Protein AF-A0A2V7UR19-F1 (afdb_monomer_lite)

Structure (mmCIF, N/CA/C/O backbone):
data_AF-A0A2V7UR19-F1
#
_entry.id   AF-A0A2V7UR19-F1
#
loop_
_atom_site.group_PDB
_atom_site.id
_atom_site.type_symbol
_atom_site.label_atom_id
_atom_site.label_alt_id
_atom_site.label_comp_id
_atom_site.label_asym_id
_atom_site.label_entity_id
_atom_site.label_seq_id
_atom_site.pdbx_PDB_ins_code
_atom_site.Cartn_x
_atom_site.Cartn_y
_atom_site.Cartn_z
_atom_site.occupancy
_atom_site.B_iso_or_equiv
_atom_site.auth_seq_id
_atom_site.auth_comp_id
_atom_site.auth_asym_id
_atom_site.auth_atom_id
_atom_site.pdbx_PDB_model_num
ATOM 1 N N . MET A 1 1 ? 31.286 54.545 77.358 1.00 37.88 1 MET A N 1
ATOM 2 C CA . MET A 1 1 ? 31.323 54.345 75.888 1.00 37.88 1 MET A CA 1
ATOM 3 C C . MET A 1 1 ? 30.031 53.620 75.509 1.00 37.88 1 MET A C 1
ATOM 5 O O . MET A 1 1 ? 29.800 52.564 76.066 1.00 37.88 1 MET A O 1
ATOM 9 N N . ARG A 1 2 ? 29.028 54.285 74.898 1.00 39.03 2 ARG A N 1
ATOM 10 C CA . ARG A 1 2 ? 28.762 54.313 73.430 1.00 39.03 2 ARG A CA 1
ATOM 11 C C . ARG A 1 2 ? 28.765 52.877 72.864 1.00 39.03 2 ARG A C 1
ATOM 13 O O . ARG A 1 2 ? 29.819 52.270 72.916 1.00 39.03 2 ARG A O 1
ATOM 20 N N . ARG A 1 3 ? 27.698 52.276 72.321 1.00 38.47 3 ARG A N 1
ATOM 21 C CA . ARG A 1 3 ? 26.707 52.713 71.307 1.00 38.47 3 ARG A CA 1
ATOM 22 C C . ARG A 1 3 ? 25.687 51.560 71.125 1.00 38.47 3 ARG A C 1
ATOM 24 O O . ARG A 1 3 ? 26.073 50.411 71.268 1.00 38.47 3 ARG A O 1
ATOM 31 N N . SER A 1 4 ? 24.389 51.841 71.032 1.00 41.66 4 SER A N 1
ATOM 32 C CA . SER A 1 4 ? 23.572 51.960 69.801 1.00 41.66 4 SER A CA 1
ATOM 33 C C . SER A 1 4 ? 22.885 50.669 69.341 1.00 41.66 4 SER A C 1
ATOM 35 O O . SER A 1 4 ? 23.507 49.657 69.050 1.00 41.66 4 SER A O 1
ATOM 37 N N . THR A 1 5 ? 21.568 50.817 69.248 1.00 53.66 5 THR A N 1
ATOM 38 C CA . THR A 1 5 ? 20.531 50.022 68.593 1.00 53.66 5 THR A CA 1
ATOM 39 C C . THR A 1 5 ? 20.826 49.685 67.128 1.00 53.66 5 THR A C 1
ATOM 41 O O . THR A 1 5 ? 21.377 50.506 66.398 1.00 53.66 5 THR A O 1
ATOM 44 N N . CYS A 1 6 ? 20.348 48.524 66.671 1.00 43.78 6 CYS A N 1
ATOM 45 C CA . CYS A 1 6 ? 20.026 48.255 65.267 1.00 43.78 6 CYS A CA 1
ATOM 46 C C . CYS A 1 6 ? 18.733 47.433 65.212 1.00 43.78 6 CYS A C 1
ATOM 48 O O . CYS A 1 6 ? 18.693 46.285 65.646 1.00 43.78 6 CYS A O 1
ATOM 50 N N . ALA A 1 7 ? 17.672 48.068 64.717 1.00 48.16 7 ALA A N 1
ATOM 51 C CA . ALA A 1 7 ? 16.417 47.438 64.341 1.00 48.16 7 ALA A CA 1
ATOM 52 C C . ALA A 1 7 ? 16.574 46.838 62.936 1.00 48.16 7 ALA A C 1
ATOM 54 O O . ALA A 1 7 ? 17.042 47.527 62.031 1.00 48.16 7 ALA A O 1
ATOM 55 N N . ALA A 1 8 ? 16.181 45.578 62.751 1.00 53.09 8 ALA A N 1
ATOM 56 C CA . ALA A 1 8 ? 16.097 44.943 61.441 1.00 53.09 8 ALA A CA 1
ATOM 57 C C . ALA A 1 8 ? 14.620 44.786 61.061 1.00 53.09 8 ALA A C 1
ATOM 59 O O . ALA A 1 8 ? 13.865 44.072 61.719 1.00 53.09 8 ALA A O 1
ATOM 60 N N . ALA A 1 9 ? 14.218 45.509 60.018 1.00 47.78 9 ALA A N 1
ATOM 61 C CA . ALA A 1 9 ? 12.905 45.434 59.400 1.00 47.78 9 ALA A CA 1
ATOM 62 C C . ALA A 1 9 ? 12.780 44.134 58.588 1.00 47.78 9 ALA A C 1
ATOM 64 O O . ALA A 1 9 ? 13.601 43.866 57.710 1.00 47.78 9 ALA A O 1
ATOM 65 N N . ALA A 1 10 ? 11.748 43.340 58.872 1.00 52.47 10 ALA A N 1
ATOM 66 C CA . ALA A 1 10 ? 11.388 42.167 58.085 1.00 52.47 10 ALA A CA 1
ATOM 67 C C . ALA A 1 10 ? 10.476 42.593 56.923 1.00 52.47 10 ALA A C 1
ATOM 69 O O . ALA A 1 10 ? 9.339 43.014 57.130 1.00 52.47 10 ALA A O 1
ATOM 70 N N . VAL A 1 11 ? 10.992 42.497 55.698 1.00 56.00 11 VAL A N 1
ATOM 71 C CA . VAL A 1 11 ? 10.232 42.670 54.455 1.00 56.00 11 VAL A CA 1
ATOM 72 C C . VAL A 1 11 ? 9.514 41.352 54.156 1.00 56.00 11 VAL A C 1
ATOM 74 O O . VAL A 1 11 ? 10.157 40.353 53.842 1.00 56.00 11 VAL A O 1
ATOM 77 N N . LEU A 1 12 ? 8.182 41.341 54.266 1.00 49.59 12 LEU A N 1
ATOM 78 C CA . LEU A 1 12 ? 7.340 40.251 53.768 1.00 49.59 12 LEU A CA 1
ATOM 79 C C . LEU A 1 12 ? 7.313 40.301 52.233 1.00 49.59 12 LEU A C 1
ATOM 81 O O . LEU A 1 12 ? 6.646 41.149 51.642 1.00 49.59 12 LEU A O 1
ATOM 85 N N . ALA A 1 13 ? 8.029 39.383 51.588 1.00 49.78 13 ALA A N 1
ATOM 86 C CA . ALA A 1 13 ? 7.862 39.094 50.170 1.00 49.78 13 ALA A CA 1
ATOM 87 C C . ALA A 1 13 ? 6.611 38.218 49.983 1.00 49.78 13 ALA A C 1
ATOM 89 O O . ALA A 1 13 ? 6.578 37.073 50.435 1.00 49.78 13 ALA A O 1
ATOM 90 N N . LEU A 1 14 ? 5.577 38.757 49.327 1.00 50.53 14 LEU A N 1
ATOM 91 C CA . LEU A 1 14 ? 4.462 37.961 48.814 1.00 50.53 14 LEU A CA 1
ATOM 92 C C . LEU A 1 14 ? 4.995 37.016 47.729 1.00 50.53 14 LEU A C 1
ATOM 94 O O . LEU A 1 14 ? 5.305 37.439 46.617 1.00 50.53 14 LEU A O 1
ATOM 98 N N . VAL A 1 15 ? 5.085 35.730 48.057 1.00 54.06 15 VAL A N 1
ATOM 99 C CA . VAL A 1 15 ? 5.272 34.661 47.077 1.00 54.06 15 VAL A CA 1
ATOM 100 C C . VAL A 1 15 ? 3.940 34.477 46.355 1.00 54.06 15 VAL A C 1
ATOM 102 O O . VAL A 1 15 ? 2.982 33.951 46.921 1.00 54.06 15 VAL A O 1
ATOM 105 N N . ALA A 1 16 ? 3.867 34.940 45.109 1.00 53.03 16 ALA A N 1
ATOM 106 C CA . ALA A 1 16 ? 2.812 34.550 44.187 1.00 53.03 16 ALA A CA 1
ATOM 107 C C . ALA A 1 16 ? 2.993 33.057 43.871 1.00 53.03 16 ALA A C 1
ATOM 109 O O . ALA A 1 16 ? 3.867 32.678 43.092 1.00 53.03 16 ALA A O 1
ATOM 110 N N . LEU A 1 17 ? 2.210 32.207 44.533 1.00 46.22 17 LEU A N 1
ATOM 111 C CA . LEU A 1 17 ? 2.113 30.791 44.200 1.00 46.22 17 LEU A CA 1
ATOM 112 C C . LEU A 1 17 ? 1.374 30.663 42.857 1.00 46.22 17 LEU A C 1
ATOM 114 O O . LEU A 1 17 ? 0.243 31.147 42.758 1.00 46.22 17 LEU A O 1
ATOM 118 N N . PRO A 1 18 ? 1.963 30.037 41.824 1.00 51.56 18 PRO A N 1
ATOM 119 C CA . PRO A 1 18 ? 1.214 29.672 40.631 1.00 51.56 18 PRO A CA 1
ATOM 120 C C . PRO A 1 18 ? 0.118 28.670 41.020 1.00 51.56 18 PRO A C 1
ATOM 122 O O . PRO A 1 18 ? 0.389 27.632 41.624 1.00 51.56 18 PRO A O 1
ATOM 125 N N . THR A 1 19 ? -1.133 29.003 40.708 1.00 49.72 19 THR A N 1
ATOM 126 C CA . THR A 1 19 ? -2.284 28.102 40.840 1.00 49.72 19 THR A CA 1
ATOM 127 C C . THR A 1 19 ? -2.172 26.928 39.856 1.00 49.72 19 THR A C 1
ATOM 129 O O . THR A 1 19 ? -1.545 27.065 38.805 1.00 49.72 19 THR A O 1
ATOM 132 N N . PRO A 1 20 ? -2.739 25.763 40.198 1.00 46.03 20 PRO A N 1
ATOM 133 C CA . PRO A 1 20 ? -2.137 24.478 39.880 1.00 46.03 20 PRO A CA 1
ATOM 134 C C . PRO A 1 20 ? -2.486 23.918 38.495 1.00 46.03 20 PRO A C 1
ATOM 136 O O . PRO A 1 20 ? -3.594 24.040 37.980 1.00 46.03 20 PRO A O 1
ATOM 139 N N . THR A 1 21 ? -1.503 23.203 37.963 1.00 54.22 21 THR A N 1
ATOM 140 C CA . THR A 1 21 ? -1.562 22.108 36.989 1.00 54.22 21 THR A CA 1
ATOM 141 C C . THR A 1 21 ? -2.519 20.983 37.434 1.00 54.22 21 THR A C 1
ATOM 143 O O . THR A 1 21 ? -2.049 19.934 37.857 1.00 54.22 21 THR A O 1
ATOM 146 N N . GLN A 1 22 ? -3.842 21.186 37.397 1.00 55.06 22 GLN A N 1
ATOM 147 C CA . GLN A 1 22 ? -4.828 20.152 37.794 1.00 55.06 22 GLN A CA 1
ATOM 148 C C . GLN A 1 22 ? -5.474 19.419 36.613 1.00 55.06 22 GLN A C 1
ATOM 150 O O . GLN A 1 22 ? -5.578 18.202 36.655 1.00 55.06 22 GLN A O 1
ATOM 155 N N . ALA A 1 23 ? -5.770 20.103 35.502 1.00 54.91 23 ALA A N 1
ATOM 156 C CA . ALA A 1 23 ? -6.305 19.438 34.303 1.00 54.91 23 ALA A CA 1
ATOM 157 C C . ALA A 1 23 ? -5.348 18.368 33.732 1.00 54.91 23 ALA A C 1
ATOM 159 O O . ALA A 1 23 ? -5.786 17.371 33.168 1.00 54.91 23 ALA A O 1
ATOM 160 N N . ARG A 1 24 ? -4.035 18.550 33.938 1.00 60.66 24 ARG A N 1
ATOM 161 C CA . ARG A 1 24 ? -3.013 17.566 33.563 1.00 60.66 24 ARG A CA 1
ATOM 162 C C . ARG A 1 24 ? -3.094 16.292 34.414 1.00 60.66 24 ARG A C 1
ATOM 164 O O . ARG A 1 24 ? -2.805 15.222 33.907 1.00 60.66 24 ARG A O 1
ATOM 171 N N . ASP A 1 25 ? -3.533 16.395 35.668 1.00 84.56 25 ASP A N 1
ATOM 172 C CA . ASP A 1 25 ? -3.612 15.261 36.597 1.00 84.56 25 ASP A CA 1
ATOM 173 C C . ASP A 1 25 ? -4.764 14.305 36.238 1.00 84.56 25 ASP A C 1
ATOM 175 O O . ASP A 1 25 ? -4.603 13.085 36.298 1.00 84.56 25 ASP A O 1
ATOM 179 N N . LEU A 1 26 ? -5.907 14.836 35.779 1.00 89.62 26 LEU A N 1
ATOM 180 C CA . LEU A 1 26 ? -7.031 14.017 35.306 1.00 89.62 26 LEU A CA 1
ATOM 181 C C . LEU A 1 26 ? -6.677 13.246 34.028 1.00 89.62 26 LEU A C 1
ATOM 183 O O . LEU A 1 26 ? -6.913 12.038 33.948 1.00 89.62 26 LEU A O 1
ATOM 187 N N . GLU A 1 27 ? -6.113 13.935 33.035 1.00 89.50 27 GLU A N 1
ATOM 188 C CA . GLU A 1 27 ? -5.700 13.324 31.770 1.00 89.50 27 GLU A CA 1
ATOM 189 C C . GLU A 1 27 ? -4.591 12.288 31.994 1.00 89.50 27 GLU A C 1
ATOM 191 O O . GLU A 1 27 ? -4.713 11.157 31.523 1.00 89.50 27 GLU A O 1
ATOM 196 N N . ASP A 1 28 ? -3.567 12.613 32.793 1.00 92.00 28 ASP A N 1
ATOM 197 C CA . ASP A 1 28 ? -2.495 11.679 33.154 1.00 92.00 28 ASP A CA 1
ATOM 198 C C . ASP A 1 28 ? -3.055 10.460 33.915 1.00 92.00 28 ASP A C 1
ATOM 200 O O . ASP A 1 28 ? -2.659 9.318 33.656 1.00 92.00 28 ASP A O 1
ATOM 204 N N . SER A 1 29 ? -4.035 10.668 34.803 1.00 93.69 29 SER A N 1
ATOM 205 C CA . SER A 1 29 ? -4.723 9.591 35.523 1.00 93.69 29 SER A CA 1
ATOM 206 C C . SER A 1 29 ? -5.508 8.674 34.584 1.00 93.69 29 SER A C 1
ATOM 208 O O . SER A 1 29 ? -5.367 7.452 34.676 1.00 93.69 29 SER A O 1
ATOM 210 N N . LEU A 1 30 ? -6.290 9.225 33.650 1.00 94.44 30 LEU A N 1
ATOM 211 C CA . LEU A 1 30 ? -7.002 8.444 32.632 1.00 94.44 30 LEU A CA 1
ATOM 212 C C . LEU A 1 30 ? -6.020 7.683 31.740 1.00 94.44 30 LEU A C 1
ATOM 214 O O . LEU A 1 30 ? -6.140 6.468 31.570 1.00 94.44 30 LEU A O 1
ATOM 218 N N . ALA A 1 31 ? -5.011 8.376 31.221 1.00 93.50 31 ALA A N 1
ATOM 219 C CA . ALA A 1 31 ? -4.010 7.799 30.344 1.00 93.50 31 ALA A CA 1
ATOM 220 C C . ALA A 1 31 ? -3.250 6.654 31.029 1.00 93.50 31 ALA A C 1
ATOM 222 O O . ALA A 1 31 ? -3.058 5.605 30.420 1.00 93.50 31 ALA A O 1
ATOM 223 N N . SER A 1 32 ? -2.882 6.797 32.307 1.00 93.88 32 SER A N 1
ATOM 224 C CA . SER A 1 32 ? -2.194 5.739 33.064 1.00 93.88 32 SER A CA 1
ATOM 225 C C . SER A 1 32 ? -3.027 4.461 33.238 1.00 93.88 32 SER A C 1
ATOM 227 O O . SER A 1 32 ? -2.465 3.372 33.336 1.00 93.88 32 SER A O 1
ATOM 229 N N . ARG A 1 33 ? -4.362 4.576 33.257 1.00 93.75 33 ARG A N 1
ATOM 230 C CA . ARG A 1 33 ? -5.287 3.446 33.453 1.00 93.75 33 ARG A CA 1
ATOM 231 C C . ARG A 1 33 ? -5.733 2.788 32.155 1.00 93.75 33 ARG A C 1
ATOM 233 O O . ARG A 1 33 ? -6.012 1.586 32.143 1.00 93.75 33 ARG A O 1
ATOM 240 N N . TRP A 1 34 ? -5.865 3.580 31.095 1.00 96.12 34 TRP A N 1
ATOM 241 C CA . TRP A 1 34 ? -6.451 3.143 29.832 1.00 96.12 34 TRP A CA 1
ATOM 242 C C . TRP A 1 34 ? -5.411 2.859 28.759 1.00 96.12 34 TRP A C 1
ATOM 244 O O . TRP A 1 34 ? -5.620 1.943 27.971 1.00 96.12 34 TRP A O 1
ATOM 254 N N . ARG A 1 35 ? -4.287 3.581 28.714 1.00 96.56 35 ARG A N 1
ATOM 255 C CA . ARG A 1 35 ? -3.275 3.362 27.676 1.00 96.56 35 ARG A CA 1
ATOM 256 C C . ARG A 1 35 ? -2.683 1.958 27.803 1.00 96.56 35 ARG A C 1
ATOM 258 O O . ARG A 1 35 ? -2.229 1.549 28.866 1.00 96.56 35 ARG A O 1
ATOM 265 N N . GLY A 1 36 ? -2.696 1.214 26.702 1.00 96.69 36 GLY A N 1
ATOM 266 C CA . GLY A 1 36 ? -2.268 -0.182 26.633 1.00 96.69 36 GLY A CA 1
ATOM 267 C C . GLY A 1 36 ? -3.296 -1.194 27.147 1.00 96.69 36 GLY A C 1
ATOM 268 O O . GLY A 1 36 ? -3.071 -2.394 26.980 1.00 96.69 36 GLY A O 1
ATOM 269 N N . ALA A 1 37 ? -4.415 -0.746 27.728 1.00 97.44 37 ALA A N 1
ATOM 270 C CA . ALA A 1 37 ? -5.446 -1.637 28.241 1.00 97.44 37 ALA A CA 1
ATOM 271 C C . ALA A 1 37 ? -6.147 -2.396 27.109 1.00 97.44 37 ALA A C 1
ATOM 273 O O . ALA A 1 37 ? -6.351 -1.881 26.003 1.00 97.44 37 ALA A O 1
ATOM 274 N N . TRP A 1 38 ? -6.557 -3.621 27.422 1.00 98.38 38 TRP A N 1
ATOM 275 C CA . TRP A 1 38 ? -7.379 -4.435 26.539 1.00 98.38 38 TRP A CA 1
ATOM 276 C C . TRP A 1 38 ? -8.841 -4.089 26.747 1.00 98.38 38 TRP A C 1
ATOM 278 O O . TRP A 1 38 ? -9.309 -3.969 27.880 1.00 98.38 38 TRP A O 1
ATOM 288 N N . VAL A 1 39 ? -9.573 -3.924 25.654 1.00 98.38 39 VAL A N 1
ATOM 289 C CA . VAL A 1 39 ? -10.987 -3.571 25.694 1.00 98.38 39 VAL A CA 1
ATOM 290 C C . VAL A 1 39 ? -11.800 -4.476 24.781 1.00 98.38 39 VAL A C 1
ATOM 292 O O . VAL A 1 39 ? -11.313 -4.955 23.758 1.00 98.38 39 VAL A O 1
ATOM 295 N N . LEU A 1 40 ? -13.056 -4.694 25.159 1.00 98.44 40 LEU A N 1
ATOM 296 C CA . LEU A 1 40 ? -14.085 -5.184 24.252 1.00 98.44 40 LEU A CA 1
ATOM 297 C C . LEU A 1 40 ? -15.042 -4.047 23.918 1.00 98.44 40 LEU A C 1
ATOM 299 O O . LEU A 1 40 ? -15.547 -3.381 24.827 1.00 98.44 40 LEU A O 1
ATOM 303 N N . THR A 1 41 ? -15.327 -3.852 22.637 1.00 97.81 41 THR A N 1
ATOM 304 C CA . THR A 1 41 ? -16.333 -2.881 22.199 1.00 97.81 41 THR A CA 1
ATOM 305 C C . THR A 1 41 ? -17.715 -3.359 22.635 1.00 97.81 41 THR A C 1
ATOM 307 O O . THR A 1 41 ? -18.039 -4.539 22.540 1.00 97.81 41 THR A O 1
ATOM 310 N N . ALA A 1 42 ? -18.546 -2.477 23.178 1.00 97.38 42 ALA A N 1
ATOM 311 C CA . ALA A 1 42 ? -19.913 -2.817 23.586 1.00 97.38 42 ALA A CA 1
ATOM 312 C C . ALA A 1 42 ? -20.966 -2.356 22.563 1.00 97.38 42 ALA A C 1
ATOM 314 O O . ALA A 1 42 ? -22.137 -2.719 22.678 1.00 97.38 42 ALA A O 1
ATOM 315 N N . ILE A 1 43 ? -20.531 -1.613 21.546 1.00 96.75 43 ILE A N 1
ATOM 316 C CA . ILE A 1 43 ? -21.336 -1.043 20.465 1.00 96.75 43 ILE A CA 1
ATOM 317 C C . ILE A 1 43 ? -20.757 -1.444 19.105 1.00 96.75 43 ILE A C 1
ATOM 319 O O . ILE A 1 43 ? -19.648 -1.980 19.033 1.00 96.75 43 ILE A O 1
ATOM 323 N N . ASP A 1 44 ? -21.521 -1.219 18.036 1.00 96.50 44 ASP A N 1
ATOM 324 C CA . ASP A 1 44 ? -21.001 -1.357 16.674 1.00 96.50 44 ASP A CA 1
ATOM 325 C C . ASP A 1 44 ? -19.861 -0.363 16.443 1.00 96.50 44 ASP A C 1
ATOM 327 O O . ASP A 1 44 ? -19.941 0.786 16.870 1.00 96.50 44 ASP A O 1
ATOM 331 N N . THR A 1 45 ? -18.819 -0.789 15.739 1.00 95.69 45 THR A N 1
ATOM 332 C CA . THR A 1 45 ? -17.666 0.061 15.426 1.00 95.69 45 THR A CA 1
ATOM 333 C C . THR A 1 45 ? -17.343 -0.003 13.954 1.00 95.69 45 THR A C 1
ATOM 335 O O . THR A 1 45 ? -17.707 -0.955 13.266 1.00 95.69 45 THR A O 1
ATOM 338 N N . TYR A 1 46 ? -16.666 1.021 13.457 1.00 97.38 46 TYR A N 1
ATOM 339 C CA . TYR A 1 46 ? -16.375 1.149 12.043 1.00 97.38 46 TYR A CA 1
ATOM 340 C C . TYR A 1 46 ? -14.902 1.479 11.821 1.00 97.38 46 TYR A C 1
ATOM 342 O O . TYR A 1 46 ? -14.293 2.246 12.571 1.00 97.38 46 TYR A O 1
ATOM 350 N N . SER A 1 47 ? -14.318 0.889 10.781 1.00 96.62 47 SER A N 1
ATOM 351 C CA . SER A 1 47 ? -12.966 1.208 10.321 1.00 96.62 47 SER A CA 1
ATOM 352 C C . SER A 1 47 ? -12.869 1.043 8.812 1.00 96.62 47 SER A C 1
ATOM 354 O O . SER A 1 47 ? -13.544 0.204 8.224 1.00 96.62 47 SER A O 1
ATOM 356 N N . ASP A 1 48 ? -12.007 1.829 8.182 1.00 94.50 48 ASP A N 1
ATOM 357 C CA . ASP A 1 48 ? -11.622 1.639 6.781 1.00 94.50 48 ASP A CA 1
ATOM 358 C C . ASP A 1 48 ? -10.504 0.609 6.630 1.00 94.50 48 ASP A C 1
ATOM 360 O O . ASP A 1 48 ? -10.207 0.170 5.523 1.00 94.50 48 ASP A O 1
ATOM 364 N N . CYS A 1 49 ? -9.846 0.254 7.738 1.00 94.38 49 CYS A N 1
ATOM 365 C CA . CYS A 1 49 ? -8.684 -0.628 7.773 1.00 94.38 49 CYS A CA 1
ATOM 366 C C . CYS A 1 49 ? -7.571 -0.239 6.776 1.00 94.38 49 CYS A C 1
ATOM 368 O O . CYS A 1 49 ? -6.740 -1.057 6.406 1.00 94.38 49 CYS A O 1
ATOM 370 N N . GLY A 1 50 ? -7.506 1.028 6.356 1.00 88.69 50 GLY A N 1
ATOM 371 C CA . GLY A 1 50 ? -6.523 1.535 5.392 1.00 88.69 50 GLY A CA 1
ATOM 372 C C . GLY A 1 50 ? -5.186 1.958 6.009 1.00 88.69 50 GLY A C 1
ATOM 373 O O . GLY A 1 50 ? -4.440 2.706 5.387 1.00 88.69 50 GLY A O 1
ATOM 374 N N . GLY A 1 51 ? -4.898 1.560 7.253 1.00 86.69 51 GLY A N 1
ATOM 375 C CA . GLY A 1 51 ? -3.716 2.011 8.003 1.00 86.69 51 GLY A CA 1
ATOM 376 C C . GLY A 1 51 ? -3.833 3.413 8.618 1.00 86.69 51 GLY A C 1
ATOM 377 O O . GLY A 1 51 ? -2.885 3.882 9.246 1.00 86.69 51 GLY A O 1
ATOM 378 N N . ILE A 1 52 ? -4.992 4.059 8.485 1.00 91.31 52 ILE A N 1
ATOM 379 C CA . ILE A 1 52 ? -5.354 5.302 9.176 1.00 91.31 52 ILE A CA 1
ATOM 380 C C . ILE A 1 52 ? -6.463 5.024 10.190 1.00 91.31 52 ILE A C 1
ATOM 382 O O . ILE A 1 52 ? -7.220 4.066 10.027 1.00 91.31 52 ILE A O 1
ATOM 386 N N . HIS A 1 53 ? -6.548 5.847 11.234 1.00 92.69 53 HIS A N 1
ATOM 387 C CA . HIS A 1 53 ? -7.645 5.748 12.191 1.00 92.69 53 HIS A CA 1
ATOM 388 C C . HIS A 1 53 ? -8.933 6.271 11.557 1.00 92.69 53 HIS A C 1
ATOM 390 O O . HIS A 1 53 ? -8.935 7.290 10.864 1.00 92.69 53 HIS A O 1
ATOM 396 N N . THR A 1 54 ? -10.022 5.547 11.789 1.00 96.12 54 THR A N 1
ATOM 397 C CA . THR A 1 54 ? -11.364 5.947 11.373 1.00 96.12 54 THR A CA 1
ATOM 398 C C . THR A 1 54 ? -12.140 6.451 12.580 1.00 96.12 54 THR A C 1
ATOM 400 O O . THR A 1 54 ? -12.279 5.736 13.573 1.00 96.12 54 THR A O 1
ATOM 403 N N . ASN A 1 55 ? -12.685 7.660 12.476 1.00 97.00 55 ASN A N 1
ATOM 404 C CA . ASN A 1 55 ? -13.432 8.275 13.568 1.00 97.00 55 ASN A CA 1
ATOM 405 C C . ASN A 1 55 ? -14.806 7.615 13.731 1.00 97.00 55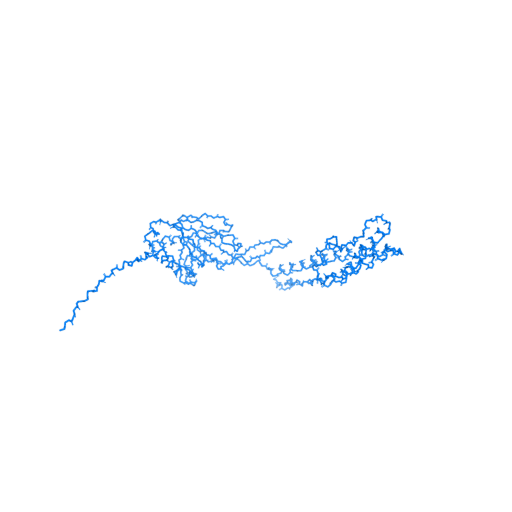 ASN A C 1
ATOM 407 O O . ASN A 1 55 ? -15.539 7.404 12.759 1.00 97.00 55 ASN A O 1
ATOM 411 N N . ASN A 1 56 ? -15.154 7.332 14.977 1.00 97.31 56 ASN A N 1
ATOM 412 C CA . ASN A 1 56 ? -16.432 6.817 15.433 1.00 97.31 56 ASN A CA 1
ATOM 413 C C . ASN A 1 56 ? -16.968 7.815 16.457 1.00 97.31 56 ASN A C 1
ATOM 415 O O . ASN A 1 56 ? -16.519 7.822 17.602 1.00 97.31 56 ASN A O 1
ATOM 419 N N . LEU A 1 57 ? -17.894 8.676 16.040 1.00 96.44 57 LEU A N 1
ATOM 420 C CA . LEU A 1 57 ? -18.546 9.627 16.933 1.00 96.44 57 LEU A CA 1
ATOM 421 C C . LEU A 1 57 ? -19.600 8.889 17.754 1.00 96.44 57 LEU A C 1
ATOM 423 O O . LEU A 1 57 ? -20.532 8.313 17.190 1.00 96.44 57 LEU A O 1
ATOM 427 N N . VAL A 1 58 ? -19.427 8.873 19.076 1.00 95.12 58 VAL A N 1
ATOM 428 C CA . VAL A 1 58 ? -20.247 8.072 19.986 1.00 95.12 58 VAL A CA 1
ATOM 429 C C . VAL A 1 58 ? -21.163 8.971 20.808 1.00 95.12 58 VAL A C 1
ATOM 431 O O . VAL A 1 58 ? -20.713 9.717 21.679 1.00 95.12 58 VAL A O 1
ATOM 434 N N . HIS A 1 59 ? -22.470 8.824 20.583 1.00 89.50 59 HIS A N 1
ATOM 435 C CA . HIS A 1 59 ? -23.525 9.464 21.368 1.00 89.50 59 HIS A CA 1
ATOM 436 C C . HIS A 1 59 ? -24.301 8.398 22.147 1.00 89.50 59 HIS A C 1
ATOM 438 O O . HIS A 1 59 ? -25.256 7.785 21.655 1.00 89.50 59 HIS A O 1
ATOM 444 N N . GLY A 1 60 ? -23.873 8.137 23.383 1.00 83.31 60 GLY A N 1
ATOM 445 C CA . GLY A 1 60 ? -24.419 7.047 24.190 1.00 83.31 60 GLY A CA 1
ATOM 446 C C . GLY A 1 60 ? -24.105 5.681 23.573 1.00 83.31 60 GLY A C 1
ATOM 447 O O . GLY A 1 60 ? -22.976 5.216 23.660 1.00 83.31 60 GLY A O 1
ATOM 448 N N . SER A 1 61 ? -25.104 5.030 22.965 1.00 82.44 61 SER A N 1
ATOM 449 C CA . SER A 1 61 ? -24.939 3.731 22.278 1.00 82.44 61 SER A CA 1
ATOM 450 C C . SER A 1 61 ? -24.969 3.823 20.749 1.00 82.44 61 SER A C 1
ATOM 452 O O . SER A 1 61 ? -24.789 2.814 20.069 1.00 82.44 61 SER A O 1
ATOM 454 N N . LEU A 1 62 ? -25.210 5.019 20.206 1.00 89.00 62 LEU A N 1
ATOM 455 C CA . LEU A 1 62 ? -25.232 5.267 18.770 1.00 89.00 62 LEU A CA 1
ATOM 456 C C . LEU A 1 62 ? -23.837 5.667 18.294 1.00 89.00 62 LEU A C 1
ATOM 458 O O . LEU A 1 62 ? -23.165 6.462 18.951 1.00 89.00 62 LEU A O 1
ATOM 462 N N . VAL A 1 63 ? -23.436 5.130 17.141 1.00 94.00 63 VAL A N 1
ATOM 463 C CA . VAL A 1 63 ? -22.153 5.432 16.499 1.00 94.00 63 VAL A CA 1
ATOM 464 C C . VAL A 1 63 ? -22.392 5.984 15.107 1.00 94.00 63 VAL A C 1
ATOM 466 O O . VAL A 1 63 ? -23.040 5.338 14.283 1.00 94.00 63 VAL A O 1
ATOM 469 N N . GLU A 1 64 ? -21.831 7.159 14.845 1.00 95.25 64 GLU A N 1
ATOM 470 C CA . GLU A 1 64 ? -21.744 7.745 13.514 1.00 95.25 64 GLU A CA 1
ATOM 471 C C . GLU A 1 64 ? -20.308 7.614 12.994 1.00 95.25 64 GLU A C 1
ATOM 473 O O . GLU A 1 64 ? -19.344 8.037 13.635 1.00 95.25 64 GLU A O 1
ATOM 478 N N . SER A 1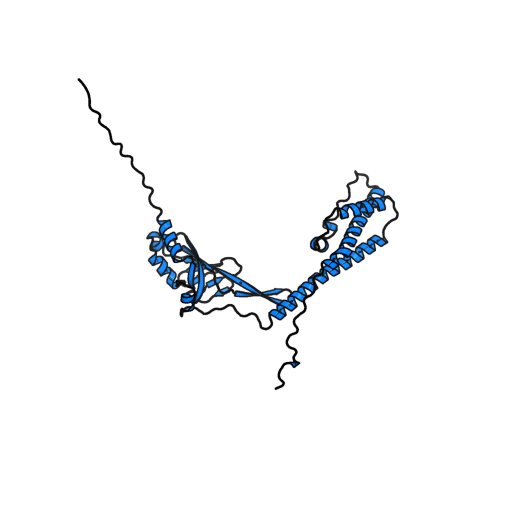 65 ? -20.151 7.001 11.822 1.00 94.94 65 SER A N 1
ATOM 479 C CA . SER A 1 65 ? -18.851 6.839 11.178 1.00 94.94 65 SER A CA 1
ATOM 480 C C . SER A 1 65 ? -18.994 6.735 9.663 1.00 94.94 65 SER A C 1
ATOM 482 O O . SER A 1 65 ? -20.044 6.365 9.140 1.00 94.94 65 SER A O 1
ATOM 484 N N . ARG A 1 66 ? -17.903 7.044 8.960 1.00 92.38 66 ARG A N 1
ATOM 485 C CA . ARG A 1 66 ? -17.752 6.843 7.511 1.00 92.38 66 ARG A CA 1
ATOM 486 C C . ARG A 1 66 ? -16.942 5.589 7.167 1.00 92.38 66 ARG A C 1
ATOM 488 O O . ARG A 1 66 ? -16.606 5.406 6.002 1.00 92.38 66 ARG A O 1
ATOM 495 N N . GLY A 1 67 ? -16.622 4.762 8.166 1.00 93.19 67 GLY A N 1
ATOM 496 C CA . GLY A 1 67 ? -15.851 3.540 7.974 1.00 93.19 67 GLY A CA 1
ATOM 497 C C . GLY A 1 67 ? -16.558 2.528 7.073 1.00 93.19 67 GLY A C 1
ATOM 498 O O . GLY A 1 67 ? -17.744 2.257 7.256 1.00 93.19 67 GLY A O 1
ATOM 499 N N . HIS A 1 68 ? -15.824 1.943 6.126 1.00 94.81 68 HIS A N 1
ATOM 500 C CA . HIS A 1 68 ? -16.365 0.956 5.184 1.00 94.81 68 HIS A CA 1
ATOM 501 C C . HIS A 1 68 ? -16.719 -0.376 5.855 1.00 94.81 68 HIS A C 1
ATOM 503 O O . HIS A 1 68 ? -17.705 -1.015 5.483 1.00 94.81 68 HIS A O 1
ATOM 509 N N . PHE A 1 69 ? -15.925 -0.809 6.837 1.00 95.69 69 PHE A N 1
ATOM 510 C CA . PHE A 1 69 ? -16.141 -2.068 7.539 1.00 95.69 69 PHE A CA 1
ATOM 511 C C . PHE A 1 69 ? -16.837 -1.822 8.866 1.00 95.69 69 PHE A C 1
ATOM 513 O O . PHE A 1 69 ? -16.359 -1.040 9.685 1.00 95.69 69 PHE A O 1
ATOM 520 N N . ARG A 1 70 ? -17.948 -2.531 9.082 1.00 96.31 70 ARG A N 1
ATOM 521 C CA . ARG A 1 70 ? -18.662 -2.570 10.357 1.00 96.31 70 ARG A CA 1
ATOM 522 C C . ARG A 1 70 ? -18.232 -3.791 11.155 1.00 96.31 70 ARG A C 1
ATOM 524 O O . ARG A 1 70 ? -18.338 -4.918 10.672 1.00 96.31 70 ARG A O 1
ATOM 531 N N . PHE A 1 71 ? -17.873 -3.566 12.406 1.00 96.69 71 PHE A N 1
ATOM 532 C CA . PHE A 1 71 ? -17.627 -4.599 13.391 1.00 96.69 71 PHE A CA 1
ATOM 533 C C . PHE A 1 71 ? -18.732 -4.602 14.441 1.00 96.69 71 PHE A C 1
ATOM 535 O O . PHE A 1 71 ? -19.223 -3.555 14.864 1.00 96.69 71 PHE A O 1
ATOM 542 N N . LYS A 1 72 ? -19.148 -5.803 14.840 1.00 96.50 72 LYS A N 1
ATOM 543 C CA . LYS A 1 72 ? -20.234 -5.994 15.805 1.00 96.50 72 LYS A CA 1
ATOM 544 C C . LYS A 1 72 ? -19.723 -5.770 17.231 1.00 96.50 72 LYS A C 1
ATOM 546 O O . LYS A 1 72 ? -18.533 -5.954 17.469 1.00 96.50 72 LYS A O 1
ATOM 551 N N . PRO A 1 73 ? -20.602 -5.493 18.210 1.00 97.56 73 PRO A N 1
ATOM 552 C CA . PRO A 1 73 ? -20.218 -5.516 19.615 1.00 97.56 73 PRO A CA 1
ATOM 553 C C . PRO A 1 73 ? -19.448 -6.788 19.988 1.00 97.56 73 PRO A C 1
ATOM 555 O O . PRO A 1 73 ? -19.741 -7.883 19.501 1.00 97.56 73 PRO A O 1
ATOM 558 N N . GLY A 1 74 ? -18.486 -6.630 20.886 1.00 97.75 74 GLY A N 1
ATOM 559 C CA . GLY A 1 74 ? -17.611 -7.677 21.386 1.00 97.75 74 GLY A CA 1
ATOM 560 C C . GLY A 1 74 ? -16.279 -7.783 20.652 1.00 97.75 74 GLY A C 1
ATOM 561 O O . GLY A 1 74 ? -15.597 -8.788 20.849 1.00 97.75 74 GLY A O 1
ATOM 562 N N . GLU A 1 75 ? -15.902 -6.797 19.828 1.00 97.69 75 GLU A N 1
ATOM 563 C CA . GLU A 1 75 ? -14.575 -6.774 19.206 1.00 97.69 75 GLU A CA 1
ATOM 564 C C . GLU A 1 75 ? -13.496 -6.552 20.249 1.00 97.69 75 GLU A C 1
ATOM 566 O O . GLU A 1 75 ? -13.585 -5.637 21.068 1.00 97.69 75 GLU A O 1
ATOM 571 N N . LEU A 1 76 ? -12.443 -7.356 20.158 1.00 98.25 76 LEU A N 1
ATOM 572 C CA . LEU A 1 76 ? -11.226 -7.143 20.919 1.00 98.25 76 LEU A CA 1
ATOM 573 C C . LEU A 1 76 ? -10.432 -5.990 20.313 1.00 98.25 76 LEU A C 1
ATOM 575 O O . LEU A 1 76 ? -10.166 -5.977 19.114 1.00 98.25 76 LEU A O 1
ATOM 579 N N . ALA A 1 77 ? -10.014 -5.052 21.152 1.00 98.06 77 ALA A N 1
ATOM 580 C CA . ALA A 1 77 ? -9.114 -3.982 20.766 1.00 98.06 77 ALA A CA 1
ATOM 581 C C . ALA A 1 77 ? -8.133 -3.663 21.896 1.00 98.06 77 ALA A C 1
ATOM 583 O O . ALA A 1 77 ? -8.354 -4.004 23.061 1.00 98.06 77 ALA A O 1
ATOM 584 N N . GLN A 1 78 ? -7.050 -2.984 21.543 1.00 97.94 78 GLN A N 1
ATOM 585 C CA . GLN A 1 78 ? -6.125 -2.391 22.493 1.00 97.94 78 GLN A CA 1
ATOM 586 C C . GLN A 1 78 ? -6.199 -0.872 22.388 1.00 97.94 78 GLN A C 1
ATOM 588 O O . GLN A 1 78 ? -6.168 -0.321 21.286 1.00 97.94 78 GLN A O 1
ATOM 593 N N . VAL A 1 79 ? -6.269 -0.199 23.533 1.00 97.94 79 VAL A N 1
ATOM 594 C CA . VAL A 1 79 ? -6.199 1.261 23.596 1.00 97.94 79 VAL A CA 1
ATOM 595 C C . VAL A 1 79 ? -4.749 1.678 23.381 1.00 97.94 79 VAL A C 1
ATOM 597 O O . VAL A 1 79 ? -3.876 1.391 24.199 1.00 97.94 79 VAL A O 1
ATOM 600 N N . LYS A 1 80 ? -4.474 2.346 22.268 1.00 97.12 80 LYS A N 1
ATOM 601 C CA . LYS A 1 80 ? -3.148 2.860 21.932 1.00 97.12 80 LYS A CA 1
ATOM 602 C C . LYS A 1 80 ? -2.892 4.202 22.599 1.00 97.12 80 LYS A C 1
ATOM 604 O O . LYS A 1 80 ? -1.805 4.417 23.131 1.00 97.12 80 LYS A O 1
ATOM 609 N N . ASP A 1 81 ? -3.880 5.085 22.544 1.00 96.75 81 ASP A N 1
ATOM 610 C CA . ASP A 1 81 ? -3.790 6.419 23.117 1.00 96.75 81 ASP A CA 1
ATOM 611 C C . ASP A 1 81 ? -5.162 6.934 23.551 1.00 96.75 81 ASP A C 1
ATOM 613 O O . ASP A 1 81 ? -6.193 6.382 23.155 1.00 96.75 81 ASP A O 1
ATOM 617 N N . LEU A 1 82 ? -5.151 7.962 24.392 1.00 96.06 82 LEU A N 1
ATOM 618 C CA . LEU A 1 82 ? -6.338 8.628 24.905 1.00 96.06 82 LEU A CA 1
ATOM 619 C C . LEU A 1 82 ? -6.021 10.104 25.147 1.00 96.06 82 LEU A C 1
ATOM 621 O O . LEU A 1 82 ? -4.989 10.411 25.740 1.00 96.06 82 LEU A O 1
ATOM 625 N N . ASP A 1 83 ? -6.930 10.980 24.729 1.00 95.19 83 ASP A N 1
ATOM 626 C CA . ASP A 1 83 ? -6.834 12.435 24.881 1.00 95.19 83 ASP A CA 1
ATOM 627 C C . ASP A 1 83 ? -8.203 13.005 25.300 1.00 95.19 83 ASP A C 1
ATOM 629 O O . ASP A 1 83 ? -9.247 12.628 24.757 1.00 95.19 83 ASP A O 1
ATOM 633 N N . LEU A 1 84 ? -8.216 13.896 26.294 1.00 93.94 84 LEU A N 1
ATOM 634 C CA . LEU A 1 84 ? -9.426 14.537 26.806 1.00 93.94 84 LEU A CA 1
ATOM 635 C C . LEU A 1 84 ? -9.510 15.986 26.309 1.00 93.94 84 LEU A C 1
ATOM 637 O O . LEU A 1 84 ? -8.884 16.897 26.849 1.00 93.94 84 LEU A O 1
ATOM 641 N N . LYS A 1 85 ? -10.383 16.236 25.329 1.00 91.25 85 LYS A N 1
ATOM 642 C CA . LYS A 1 85 ? -10.593 17.564 24.737 1.00 91.25 85 LYS A CA 1
ATOM 643 C C . LYS A 1 85 ? -11.927 18.154 25.160 1.00 91.25 85 LYS A C 1
ATOM 645 O O . LYS A 1 85 ? -12.982 17.826 24.620 1.00 91.25 85 LYS A O 1
ATOM 650 N N . HIS A 1 86 ? -11.879 19.107 26.088 1.00 87.94 86 HIS A N 1
ATOM 651 C CA . HIS A 1 86 ? -13.040 19.830 26.622 1.00 87.94 86 HIS A CA 1
ATOM 652 C C . HIS A 1 86 ? -14.095 18.935 27.289 1.00 87.94 86 HIS A C 1
ATOM 654 O O . HIS A 1 86 ? -14.131 18.829 28.503 1.00 87.94 86 HIS A O 1
ATOM 660 N N . ALA A 1 87 ? -15.001 18.355 26.508 1.00 91.75 87 ALA A N 1
ATOM 661 C CA . ALA A 1 87 ? -16.097 17.499 26.963 1.00 91.75 87 ALA A CA 1
ATOM 662 C C . ALA A 1 87 ? -16.220 16.262 26.063 1.00 91.75 87 ALA A C 1
ATOM 664 O O . ALA A 1 87 ? -17.302 15.717 25.871 1.00 91.75 87 ALA A O 1
ATOM 665 N N . LYS A 1 88 ? -15.102 15.879 25.451 1.00 93.88 88 LYS A N 1
ATOM 666 C CA . LYS A 1 88 ? -14.988 14.788 24.503 1.00 93.88 88 LYS A CA 1
ATOM 667 C C . LYS A 1 88 ? -13.734 14.006 24.844 1.00 93.88 88 LYS A C 1
ATOM 669 O O . LYS A 1 88 ? -12.671 14.598 25.024 1.00 93.88 88 LYS A O 1
ATOM 674 N N . LEU A 1 89 ? -13.876 12.697 24.936 1.00 95.50 89 LEU A N 1
ATOM 675 C CA . LEU A 1 89 ? -12.765 11.785 25.120 1.00 95.50 89 LEU A CA 1
ATOM 676 C C . LEU A 1 89 ? -12.476 11.097 23.793 1.00 95.50 89 LEU A C 1
ATOM 678 O O . LEU A 1 89 ? -13.349 10.425 23.248 1.00 95.50 89 LEU A O 1
ATOM 682 N N . GLU A 1 90 ? -11.269 11.291 23.283 1.00 96.75 90 GLU A N 1
ATOM 683 C CA . GLU A 1 90 ? -10.786 10.661 22.061 1.00 96.75 90 GLU A CA 1
ATOM 684 C C . GLU A 1 90 ? -9.947 9.443 22.459 1.00 96.75 90 GLU A C 1
ATOM 686 O O . GLU A 1 90 ? -8.947 9.587 23.159 1.00 96.75 90 GLU A O 1
ATOM 691 N N . LEU A 1 91 ? -10.363 8.236 22.067 1.00 97.38 91 LEU A N 1
ATOM 692 C CA . LEU A 1 91 ? -9.613 7.001 22.312 1.00 97.38 91 LEU A CA 1
ATOM 693 C C . LEU A 1 91 ? -9.176 6.378 20.992 1.00 97.38 91 LEU A C 1
ATOM 695 O O . LEU A 1 91 ? -10.018 5.944 20.210 1.00 97.38 91 LEU A O 1
ATOM 699 N N . SER A 1 92 ? -7.871 6.233 20.789 1.00 97.94 92 SER A N 1
ATOM 700 C CA . SER A 1 92 ? -7.331 5.503 19.644 1.00 97.94 92 SER A CA 1
ATOM 701 C C . SER A 1 92 ? -7.217 4.024 19.969 1.00 97.94 92 SER A C 1
ATOM 703 O O . SER A 1 92 ? -6.473 3.625 20.866 1.00 97.94 92 SER A O 1
ATOM 705 N N . LEU A 1 93 ? -7.927 3.191 19.219 1.00 97.81 93 LEU A N 1
ATOM 706 C CA . LEU A 1 93 ? -7.972 1.745 19.381 1.00 97.81 93 LEU A CA 1
ATOM 707 C C . LEU A 1 93 ? -7.347 1.044 18.171 1.00 97.81 93 LEU A C 1
ATOM 709 O O . LEU A 1 93 ? -7.494 1.455 17.018 1.00 97.81 93 LEU A O 1
ATOM 713 N N . THR A 1 94 ? -6.666 -0.065 18.437 1.00 97.19 94 THR A N 1
ATOM 714 C CA . THR A 1 94 ? -6.127 -0.967 17.415 1.00 97.19 94 THR A CA 1
ATOM 715 C C . THR A 1 94 ? -6.730 -2.352 17.589 1.00 97.19 94 THR A C 1
ATOM 717 O O . THR A 1 94 ? -6.683 -2.916 18.683 1.00 97.19 94 THR A O 1
ATOM 720 N N . LEU A 1 95 ? -7.281 -2.911 16.512 1.00 96.56 95 LEU A N 1
ATOM 721 C CA . LEU A 1 95 ? -7.768 -4.290 16.504 1.00 96.56 95 LEU A CA 1
ATOM 722 C C . LEU A 1 95 ? -6.574 -5.229 16.283 1.00 96.56 95 LEU A C 1
ATOM 724 O O . LEU A 1 95 ? -5.844 -5.045 15.305 1.00 96.56 95 LEU A O 1
ATOM 728 N N . PRO A 1 96 ? -6.355 -6.226 17.160 1.00 95.50 96 PRO A N 1
ATOM 729 C CA . PRO A 1 96 ? -5.259 -7.177 17.004 1.00 95.50 96 PRO A CA 1
ATOM 730 C C . PRO A 1 96 ? -5.495 -8.122 15.819 1.00 95.50 96 PRO A C 1
ATOM 732 O O . PRO A 1 96 ? -4.560 -8.455 15.098 1.00 95.50 96 PRO A O 1
ATOM 735 N N . GLU A 1 97 ? -6.747 -8.528 15.600 1.00 94.94 97 GLU A N 1
ATOM 736 C CA . GLU A 1 97 ? -7.144 -9.403 14.500 1.00 94.94 97 GLU A CA 1
ATOM 737 C C . GLU A 1 97 ? -7.267 -8.593 13.206 1.00 94.94 97 GLU A C 1
ATOM 739 O O . GLU A 1 97 ? -8.103 -7.684 13.112 1.00 94.94 97 GLU A O 1
ATOM 744 N N . SER A 1 98 ? -6.460 -8.936 12.200 1.00 94.56 98 SER A N 1
ATOM 745 C CA . SER A 1 98 ? -6.514 -8.301 10.881 1.00 94.56 98 SER A CA 1
ATOM 746 C C . SER A 1 98 ? -7.820 -8.627 10.152 1.00 94.56 98 SER A C 1
ATOM 748 O O . SER A 1 98 ? -8.571 -9.544 10.509 1.00 94.56 98 SER A O 1
ATOM 750 N N . LEU A 1 99 ? -8.112 -7.829 9.129 1.00 95.00 99 LEU A N 1
ATOM 751 C CA . LEU A 1 99 ? -9.162 -8.122 8.167 1.00 95.00 99 LEU A CA 1
ATOM 752 C C . LEU A 1 99 ? -8.516 -8.599 6.870 1.00 95.00 99 LEU A C 1
ATOM 754 O O . LEU A 1 99 ? -7.504 -8.048 6.436 1.00 95.00 99 LEU A O 1
ATOM 758 N N . LEU A 1 100 ? -9.100 -9.624 6.257 1.00 95.88 100 LEU A N 1
ATOM 759 C CA . LEU A 1 100 ? -8.658 -10.114 4.964 1.00 95.88 100 LEU A CA 1
ATOM 760 C C . LEU A 1 100 ? -9.460 -9.405 3.867 1.00 95.88 100 LEU A C 1
ATOM 762 O O . LEU A 1 100 ? -10.670 -9.585 3.774 1.00 95.88 100 LEU A O 1
ATOM 766 N N . VAL A 1 101 ? -8.802 -8.576 3.056 1.00 94.81 101 VAL A N 1
ATOM 767 C CA . VAL A 1 101 ? -9.464 -7.786 2.006 1.00 94.81 101 VAL A CA 1
ATOM 768 C C . VAL A 1 101 ? -8.986 -8.238 0.638 1.00 94.81 101 VAL A C 1
ATOM 770 O O . VAL A 1 101 ? -7.787 -8.223 0.352 1.00 94.81 101 VAL A O 1
ATOM 773 N N . SER A 1 102 ? -9.936 -8.621 -0.214 1.00 95.38 102 SER A N 1
ATOM 774 C CA . SER A 1 102 ? -9.654 -9.021 -1.587 1.00 95.38 102 SER A CA 1
ATOM 775 C C . SER A 1 102 ? -9.382 -7.819 -2.495 1.00 95.38 102 SER A C 1
ATOM 777 O O . SER A 1 102 ? -10.071 -6.804 -2.401 1.00 95.38 102 SER A O 1
ATOM 779 N N . TYR A 1 103 ? -8.469 -7.970 -3.446 1.00 96.50 103 TYR A N 1
ATOM 780 C CA . TYR A 1 103 ? -8.247 -7.054 -4.561 1.00 96.50 103 TYR A CA 1
ATOM 781 C C . TYR A 1 103 ? -7.994 -7.838 -5.856 1.00 96.50 103 TYR A C 1
ATOM 783 O O . TYR A 1 103 ? -7.689 -9.029 -5.823 1.00 96.50 103 TYR A O 1
ATOM 791 N N . GLN A 1 104 ? -8.150 -7.174 -7.001 1.00 97.69 104 GLN A N 1
ATOM 792 C CA . GLN A 1 104 ? -7.926 -7.774 -8.319 1.00 97.69 104 GLN A CA 1
ATOM 793 C C . GLN A 1 104 ? -6.592 -7.290 -8.900 1.00 97.69 104 GLN A C 1
ATOM 795 O O . GLN A 1 104 ? -6.356 -6.083 -8.956 1.00 97.69 104 GLN A O 1
ATOM 800 N N . ASP A 1 105 ? -5.751 -8.214 -9.368 1.00 97.44 105 ASP A N 1
ATOM 801 C CA . ASP A 1 105 ? -4.591 -7.919 -10.224 1.00 97.44 105 ASP A CA 1
ATOM 802 C C . ASP A 1 105 ? -4.599 -8.873 -11.423 1.00 97.44 105 ASP A C 1
ATOM 804 O O . ASP A 1 105 ? -4.373 -10.080 -11.298 1.00 97.44 105 ASP A O 1
ATOM 808 N N . GLY A 1 106 ? -4.924 -8.333 -12.599 1.00 95.25 106 GLY A N 1
ATOM 809 C CA . GLY A 1 106 ? -5.194 -9.141 -13.783 1.00 95.25 106 GLY A CA 1
ATOM 810 C C . GLY A 1 106 ? -6.378 -10.096 -13.555 1.00 95.25 106 GLY A C 1
ATOM 811 O O . GLY A 1 106 ? -7.431 -9.646 -13.105 1.00 95.25 106 GLY A O 1
ATOM 812 N N . PRO A 1 107 ? -6.246 -11.397 -13.878 1.00 95.75 107 PRO A N 1
ATOM 813 C CA . PRO A 1 107 ? -7.308 -12.386 -13.682 1.00 95.75 107 PRO A CA 1
ATOM 814 C C . PRO A 1 107 ? -7.349 -12.980 -12.260 1.00 95.75 107 PRO A C 1
ATOM 816 O O . PRO A 1 107 ? -8.117 -13.912 -12.022 1.00 95.75 107 PRO A O 1
ATOM 819 N N . PHE A 1 108 ? -6.507 -12.507 -11.334 1.00 97.44 108 PHE A N 1
ATOM 820 C CA . PHE A 1 108 ? -6.362 -13.089 -10.000 1.00 97.44 108 PHE A CA 1
ATOM 821 C C . PHE A 1 108 ? -7.078 -12.258 -8.938 1.00 97.44 108 PHE A C 1
ATOM 823 O O . PHE A 1 108 ? -6.915 -11.040 -8.868 1.00 97.44 108 PHE A O 1
ATOM 830 N N . THR A 1 109 ? -7.794 -12.954 -8.052 1.00 97.50 109 THR A N 1
ATOM 831 C CA . THR A 1 109 ? -8.259 -12.387 -6.783 1.00 97.50 109 THR A CA 1
ATOM 832 C C . THR A 1 109 ? -7.208 -12.665 -5.721 1.00 97.50 109 THR A C 1
ATOM 834 O O . THR A 1 109 ? -6.957 -13.816 -5.368 1.00 97.50 109 THR A O 1
ATOM 837 N N . LEU A 1 110 ? -6.584 -11.605 -5.232 1.00 97.56 110 LEU A N 1
ATOM 838 C CA . LEU A 1 110 ? -5.557 -11.646 -4.203 1.00 97.56 110 LEU A CA 1
ATOM 839 C C . LEU A 1 110 ? -6.100 -11.040 -2.919 1.00 97.56 110 LEU A C 1
ATOM 841 O O . LEU A 1 110 ? -7.103 -10.333 -2.936 1.00 97.56 110 LEU A O 1
ATOM 845 N N . TYR A 1 111 ? -5.437 -11.300 -1.804 1.00 96.94 111 TYR A N 1
ATOM 846 C CA . TYR A 1 111 ? -5.877 -10.863 -0.491 1.00 96.94 111 TYR A CA 1
ATOM 847 C C . TYR A 1 111 ? -4.734 -10.210 0.269 1.00 96.94 111 TYR A C 1
ATOM 849 O O . TYR A 1 111 ? -3.618 -10.729 0.301 1.00 96.94 111 TYR A O 1
ATOM 857 N N . ASN A 1 112 ? -5.044 -9.081 0.899 1.00 95.62 112 ASN A N 1
ATOM 858 C CA . ASN A 1 112 ? -4.157 -8.396 1.823 1.00 95.62 112 ASN A CA 1
ATOM 859 C C . ASN A 1 112 ? -4.717 -8.501 3.235 1.00 95.62 112 ASN A C 1
ATOM 861 O O . ASN A 1 112 ? -5.916 -8.320 3.459 1.00 95.62 112 ASN A O 1
ATOM 865 N N . GLU A 1 113 ? -3.828 -8.728 4.193 1.00 95.25 113 GLU A N 1
ATOM 866 C CA . GLU A 1 113 ? -4.150 -8.552 5.600 1.00 95.25 113 GLU A CA 1
ATOM 867 C C . GLU A 1 113 ? -3.993 -7.087 5.966 1.00 95.25 113 GLU A C 1
ATOM 869 O O . GLU A 1 113 ? -2.897 -6.523 5.924 1.00 95.25 113 GLU A O 1
ATOM 874 N N . VAL A 1 114 ? -5.106 -6.466 6.328 1.00 95.50 114 VAL A N 1
ATOM 875 C CA . VAL A 1 114 ? -5.138 -5.058 6.688 1.00 95.50 114 VAL A CA 1
ATOM 876 C C . VAL A 1 114 ? -5.374 -4.889 8.181 1.00 95.50 114 VAL A C 1
ATOM 878 O O . VAL A 1 114 ? -6.130 -5.631 8.815 1.00 95.50 114 VAL A O 1
ATOM 881 N N . ARG A 1 115 ? -4.687 -3.905 8.764 1.00 94.88 115 ARG A N 1
ATOM 882 C CA . ARG A 1 115 ? -4.835 -3.547 10.177 1.00 94.88 115 ARG A CA 1
ATOM 883 C C . ARG A 1 115 ? -5.936 -2.509 10.322 1.00 94.88 115 ARG A C 1
ATOM 885 O O . ARG A 1 115 ? -5.945 -1.512 9.602 1.00 94.88 115 ARG A O 1
ATOM 892 N N . CYS A 1 116 ? -6.818 -2.722 11.288 1.00 96.44 116 CYS A N 1
ATOM 893 C CA . CYS A 1 116 ? -7.939 -1.829 11.542 1.00 96.44 116 CYS A CA 1
ATOM 894 C C . CYS A 1 116 ? -7.637 -0.939 12.747 1.00 96.44 116 CYS A C 1
ATOM 896 O O . CYS A 1 116 ? -7.419 -1.417 13.864 1.00 96.44 116 CYS A O 1
ATOM 898 N N . LEU A 1 117 ? -7.603 0.364 12.483 1.00 96.75 117 LEU A N 1
ATOM 899 C CA . LEU A 1 117 ? -7.391 1.417 13.466 1.00 96.75 117 LEU A CA 1
ATOM 900 C C . LEU A 1 117 ? -8.680 2.233 13.561 1.00 96.75 117 LEU A C 1
ATOM 902 O O . LEU A 1 117 ? -9.316 2.521 12.542 1.00 96.75 117 LEU A O 1
ATOM 906 N N . MET A 1 118 ? -9.085 2.593 14.770 1.00 96.75 118 MET A N 1
ATOM 907 C CA . MET A 1 118 ? -10.316 3.345 15.001 1.00 96.75 118 MET A CA 1
ATOM 908 C C . MET A 1 118 ? -10.111 4.353 16.118 1.00 96.75 118 MET A C 1
ATOM 910 O O . MET A 1 118 ? -9.450 4.042 17.099 1.00 96.75 118 MET A O 1
ATOM 914 N N . ASP A 1 119 ? -10.701 5.529 15.966 1.00 97.50 119 ASP A N 1
ATOM 915 C CA . ASP A 1 119 ? -10.761 6.539 17.014 1.00 97.50 119 ASP A CA 1
ATOM 916 C C . ASP A 1 119 ? -12.196 6.624 17.515 1.00 97.50 119 ASP A C 1
ATOM 918 O O . ASP A 1 119 ? -13.134 6.728 16.723 1.00 97.50 119 ASP A O 1
ATOM 922 N N . PHE A 1 120 ? -12.376 6.529 18.824 1.00 97.62 120 PHE A N 1
ATOM 923 C CA . PHE A 1 120 ? -13.656 6.735 19.478 1.00 97.62 120 PHE A CA 1
ATOM 924 C C . PHE A 1 120 ? -13.717 8.141 20.022 1.00 97.62 120 PHE A C 1
ATOM 926 O O . PHE A 1 120 ? -12.920 8.516 20.870 1.00 97.62 120 PHE A O 1
ATOM 933 N N . ASP A 1 121 ? -14.725 8.863 19.575 1.00 96.88 121 ASP A N 1
ATOM 934 C CA . ASP A 1 121 ? -15.009 10.233 19.938 1.00 96.88 121 ASP A CA 1
ATOM 935 C C . ASP A 1 121 ? -16.213 10.228 20.885 1.00 96.88 121 ASP A C 1
ATOM 937 O O . ASP A 1 121 ? -17.357 10.358 20.449 1.00 96.88 121 ASP A O 1
ATOM 941 N N . VAL A 1 122 ? -15.969 10.001 22.178 1.00 96.38 122 VAL A N 1
ATOM 942 C CA . VAL A 1 122 ? -17.029 9.828 23.183 1.00 96.38 122 VAL A CA 1
ATOM 943 C C . VAL A 1 122 ? -17.391 11.169 23.805 1.00 96.38 122 VAL A C 1
ATOM 945 O O . VAL A 1 122 ? -16.561 11.810 24.453 1.00 96.38 122 VAL A O 1
ATOM 948 N N . GLU A 1 123 ? -18.642 11.593 23.647 1.00 94.62 123 GLU A N 1
ATOM 949 C CA . GLU A 1 123 ? -19.142 12.789 24.323 1.00 94.62 123 GLU A CA 1
ATOM 950 C C . GLU A 1 123 ? -19.354 12.546 25.820 1.00 94.62 123 GLU A C 1
ATOM 952 O O . GLU A 1 123 ? -19.997 11.580 26.236 1.00 94.62 123 GLU A O 1
ATOM 957 N N . LEU A 1 124 ? -18.849 13.468 26.636 1.00 94.00 124 LEU A N 1
ATOM 958 C CA . LEU A 1 124 ? -18.962 13.437 28.087 1.00 94.00 124 LEU A CA 1
ATOM 959 C C . LEU A 1 124 ? -19.818 14.610 28.589 1.00 94.00 124 LEU A C 1
ATOM 961 O O . LEU A 1 124 ? -19.697 15.736 28.093 1.00 94.00 124 LEU A O 1
ATOM 965 N N . PRO A 1 125 ? -20.651 14.412 29.627 1.00 93.69 125 PRO A N 1
ATOM 966 C CA . PRO A 1 125 ? -21.275 15.524 30.331 1.00 93.69 125 PRO A CA 1
ATOM 967 C C . PRO A 1 125 ? -20.218 16.503 30.862 1.00 93.69 125 PRO A C 1
ATOM 969 O O . PRO A 1 125 ? -19.286 16.114 31.563 1.00 93.69 125 PRO A O 1
ATOM 972 N N . ARG A 1 126 ? -20.393 17.801 30.579 1.00 93.06 126 ARG A N 1
ATOM 973 C CA . ARG A 1 126 ? -19.431 18.855 30.965 1.00 93.06 126 ARG A CA 1
ATOM 974 C C . ARG A 1 126 ? -19.137 18.909 32.465 1.00 93.06 126 ARG A C 1
ATOM 976 O O . ARG A 1 126 ? -18.057 19.348 32.839 1.00 93.06 126 ARG A O 1
ATOM 983 N N . SER A 1 127 ? -20.088 18.506 33.309 1.00 94.25 127 SER A N 1
ATOM 984 C CA . SER A 1 127 ? -19.890 18.446 34.760 1.00 94.25 127 SER A CA 1
ATOM 985 C C . SER A 1 127 ? -18.806 17.444 35.145 1.00 94.25 127 SER A C 1
ATOM 987 O O . SER A 1 127 ? -17.973 17.775 35.972 1.00 94.25 127 SER A O 1
ATOM 989 N N . LEU A 1 128 ? -18.740 16.279 34.488 1.00 94.38 128 LEU A N 1
ATOM 990 C CA . LEU A 1 128 ? -17.746 15.251 34.816 1.00 94.38 128 LEU A CA 1
ATOM 991 C C . LEU A 1 128 ? -16.317 15.740 34.574 1.00 94.38 128 LEU A C 1
ATOM 993 O O . LEU A 1 128 ? -15.434 15.475 35.378 1.00 94.38 128 LEU A O 1
ATOM 997 N N . VAL A 1 129 ? -16.103 16.486 33.486 1.00 92.25 129 VAL A N 1
ATOM 998 C CA . VAL A 1 129 ? -14.782 17.051 33.179 1.00 92.25 129 VAL A CA 1
ATOM 999 C C . VAL A 1 129 ? -14.476 18.269 34.046 1.00 92.25 129 VAL A C 1
ATOM 1001 O O . VAL A 1 129 ? -13.346 18.449 34.471 1.00 92.25 129 VAL A O 1
ATOM 1004 N N . LYS A 1 130 ? -15.470 19.120 34.326 1.00 92.25 130 LYS A N 1
ATOM 1005 C CA . LYS A 1 130 ? -15.270 20.315 35.156 1.00 92.25 130 LYS A CA 1
ATOM 1006 C C . LYS A 1 130 ? -14.953 19.970 36.615 1.00 92.25 130 LYS A C 1
ATOM 1008 O O . LYS A 1 130 ? -14.203 20.705 37.251 1.00 92.25 130 LYS A O 1
ATOM 1013 N N . ASP A 1 131 ? -15.564 18.908 37.126 1.00 92.94 131 ASP A N 1
ATOM 1014 C CA . ASP A 1 131 ? -15.450 18.486 38.521 1.00 92.94 131 ASP A CA 1
ATOM 1015 C C . ASP A 1 131 ? -14.334 17.434 38.723 1.00 92.94 131 ASP A C 1
ATOM 1017 O O . ASP A 1 131 ? -14.231 16.863 39.807 1.00 92.94 131 ASP A O 1
ATOM 1021 N N . ASP A 1 132 ? -13.515 17.174 37.691 1.00 91.94 132 ASP A N 1
ATOM 1022 C CA . ASP A 1 132 ? -12.461 16.148 37.654 1.00 91.94 132 ASP A CA 1
ATOM 1023 C C . ASP A 1 132 ? -12.936 14.754 38.126 1.00 91.94 132 ASP A C 1
ATOM 1025 O O . ASP A 1 132 ? -12.214 13.998 38.784 1.00 91.94 132 ASP A O 1
ATOM 1029 N N . ASP A 1 133 ? -14.177 14.387 37.783 1.00 94.00 133 ASP A N 1
ATOM 1030 C CA . ASP A 1 133 ? -14.808 13.138 38.212 1.00 94.00 133 ASP A CA 1
ATOM 1031 C C . ASP A 1 133 ? -14.336 11.952 37.361 1.00 94.00 133 ASP A C 1
ATOM 1033 O O . ASP A 1 133 ? -15.032 11.450 36.473 1.00 94.00 133 ASP A O 1
ATOM 1037 N N . LEU A 1 134 ? -13.125 11.481 37.662 1.00 94.25 134 LEU A N 1
ATOM 1038 C CA . LEU A 1 134 ? -12.503 10.328 37.012 1.00 94.25 134 LEU A CA 1
ATOM 1039 C C . LEU A 1 134 ? -13.419 9.097 36.996 1.00 94.25 134 LEU A C 1
ATOM 1041 O O . LEU A 1 134 ? -13.506 8.398 35.987 1.00 94.25 134 LEU A O 1
ATOM 1045 N N . LYS A 1 135 ? -14.113 8.831 38.107 1.00 95.06 135 LYS A N 1
ATOM 1046 C CA . LYS A 1 135 ? -15.000 7.672 38.221 1.00 95.06 135 LYS A CA 1
ATOM 1047 C C . LYS A 1 135 ? -16.232 7.845 37.336 1.00 95.06 135 LYS A C 1
ATOM 1049 O O . LYS A 1 135 ? -16.597 6.911 36.630 1.00 95.06 135 LYS A O 1
ATOM 1054 N N . GLY A 1 136 ? -16.836 9.030 37.335 1.00 95.62 136 GLY A N 1
ATOM 1055 C CA . GLY A 1 136 ? -17.958 9.343 36.458 1.00 95.62 136 GLY A CA 1
ATOM 1056 C C . GLY A 1 136 ? -17.601 9.203 34.975 1.00 95.62 136 GLY A C 1
ATOM 1057 O O . GLY A 1 136 ? -18.408 8.689 34.202 1.00 95.62 136 GLY A O 1
ATOM 1058 N N . ILE A 1 137 ? -16.385 9.595 34.574 1.00 95.12 137 ILE A N 1
ATOM 1059 C CA . ILE A 1 137 ? -15.888 9.402 33.199 1.00 95.12 137 ILE A CA 1
ATOM 1060 C C . ILE A 1 137 ? -15.729 7.909 32.877 1.00 95.12 137 ILE A C 1
ATOM 1062 O O . ILE A 1 137 ? -16.166 7.459 31.817 1.00 95.12 137 ILE A O 1
ATOM 1066 N N . GLU A 1 138 ? -15.147 7.121 33.784 1.00 94.56 138 GLU A N 1
ATOM 1067 C CA . GLU A 1 138 ? -15.031 5.667 33.609 1.00 94.56 138 GLU A CA 1
ATOM 1068 C C . GLU A 1 138 ? -16.409 4.993 33.505 1.00 94.56 138 GLU A C 1
ATOM 1070 O O . GLU A 1 138 ? -16.613 4.144 32.637 1.00 94.56 138 GLU A O 1
ATOM 1075 N N . ASP A 1 139 ? -17.372 5.402 34.333 1.00 94.38 139 ASP A N 1
ATOM 1076 C CA . ASP A 1 139 ? -18.750 4.906 34.298 1.00 94.38 139 ASP A CA 1
ATOM 1077 C C . ASP A 1 139 ? -19.459 5.293 32.986 1.00 94.38 139 ASP A C 1
ATOM 1079 O O . ASP A 1 139 ? -20.201 4.483 32.426 1.00 94.38 139 ASP A O 1
ATOM 1083 N N . ALA A 1 140 ? -19.180 6.481 32.435 1.00 93.62 140 ALA A N 1
ATOM 1084 C CA . ALA A 1 140 ? -19.685 6.914 31.130 1.00 93.62 140 ALA A CA 1
ATOM 1085 C C . ALA A 1 140 ? -19.100 6.108 29.955 1.00 93.62 140 ALA A C 1
ATOM 1087 O O . ALA A 1 140 ? -19.750 5.984 28.917 1.00 93.62 140 ALA A O 1
ATOM 1088 N N . LEU A 1 141 ? -17.906 5.524 30.115 1.00 94.94 141 LEU A N 1
ATOM 1089 C CA . LEU A 1 141 ? -17.278 4.667 29.107 1.00 94.94 141 LEU A CA 1
ATOM 1090 C C . LEU A 1 141 ? -17.771 3.221 29.127 1.00 94.94 141 LEU A C 1
ATOM 1092 O O . LEU A 1 141 ? -17.735 2.571 28.085 1.00 94.94 141 LEU A O 1
ATOM 1096 N N . GLN A 1 142 ? -18.245 2.701 30.262 1.00 93.50 142 GLN A N 1
ATOM 1097 C CA . GLN A 1 142 ? -18.677 1.298 30.379 1.00 93.50 142 GLN A CA 1
ATOM 1098 C C . GLN A 1 142 ? -19.715 0.838 29.332 1.00 93.50 142 GLN A C 1
ATOM 1100 O O . GLN A 1 142 ? -19.632 -0.315 28.891 1.00 93.50 142 GLN A O 1
ATOM 1105 N N . PRO A 1 143 ? -20.686 1.673 28.904 1.00 94.31 143 PRO A N 1
ATOM 1106 C CA . PRO A 1 143 ? -21.621 1.312 27.839 1.00 94.31 143 PRO A CA 1
ATOM 1107 C C . PRO A 1 143 ? -20.968 1.178 26.457 1.00 94.31 143 PRO A C 1
ATOM 1109 O O . PRO A 1 143 ? -21.565 0.571 25.573 1.00 94.31 143 PRO A O 1
ATOM 1112 N N . VAL A 1 144 ? -19.769 1.740 26.270 1.00 96.50 144 VAL A N 1
ATOM 1113 C CA . VAL A 1 144 ? -19.046 1.835 24.993 1.00 96.50 144 VAL A CA 1
ATOM 1114 C C . VAL A 1 144 ? -17.887 0.836 24.938 1.00 96.50 144 VAL A C 1
ATOM 1116 O O . VAL A 1 144 ? -17.716 0.137 23.937 1.00 96.50 144 VAL A O 1
ATOM 1119 N N . LEU A 1 145 ? -17.122 0.718 26.027 1.00 97.12 145 LEU A N 1
ATOM 1120 C CA . LEU A 1 145 ? -15.951 -0.146 26.156 1.00 97.12 145 LEU A CA 1
ATOM 1121 C C . LEU A 1 145 ? -15.957 -0.892 27.490 1.00 97.12 145 LEU A C 1
ATOM 1123 O O . LEU A 1 145 ? -16.144 -0.314 28.559 1.00 97.12 145 LEU A O 1
ATOM 1127 N N . LYS A 1 146 ? -15.648 -2.186 27.433 1.00 97.62 146 LYS A N 1
ATOM 1128 C CA . LYS A 1 146 ? -15.375 -3.005 28.617 1.00 97.62 146 LYS A CA 1
ATOM 1129 C C . LYS A 1 146 ? -13.879 -3.202 28.741 1.00 97.62 146 LYS A C 1
ATOM 1131 O O . LYS A 1 146 ? -13.295 -3.863 27.890 1.00 97.62 146 LYS A O 1
ATOM 1136 N N . ARG A 1 147 ? -13.274 -2.631 29.780 1.00 97.62 147 ARG A N 1
ATOM 1137 C CA . ARG A 1 147 ? -11.833 -2.718 30.039 1.00 97.62 147 ARG A CA 1
ATOM 1138 C C . ARG A 1 147 ? -11.468 -4.020 30.751 1.00 97.62 147 ARG A C 1
ATOM 1140 O O . ARG A 1 147 ? -12.191 -4.472 31.635 1.00 97.62 147 ARG A O 1
ATOM 1147 N N . PHE A 1 148 ? -10.320 -4.574 30.387 1.00 97.75 148 PHE A N 1
ATOM 1148 C CA . PHE A 1 148 ? -9.699 -5.761 30.963 1.00 97.75 148 PHE A CA 1
ATOM 1149 C C . PHE A 1 148 ? -8.217 -5.483 31.225 1.00 97.75 148 PHE A C 1
ATOM 1151 O O . PHE A 1 148 ? -7.602 -4.642 30.564 1.00 97.75 148 PHE A O 1
ATOM 1158 N N . GLU A 1 149 ? -7.632 -6.190 32.190 1.00 94.06 149 GLU A N 1
ATOM 1159 C CA . GLU A 1 149 ? -6.212 -6.029 32.529 1.00 94.06 149 GLU A CA 1
ATOM 1160 C C . GLU A 1 149 ? -5.294 -6.745 31.533 1.00 94.06 149 GLU A C 1
ATOM 1162 O O . GLU A 1 149 ? -4.151 -6.338 31.341 1.00 94.06 149 GLU A O 1
ATOM 1167 N N . SER A 1 150 ? -5.791 -7.798 30.877 1.00 97.06 150 SER A N 1
ATOM 1168 C CA . SER A 1 150 ? -5.023 -8.592 29.919 1.00 97.06 150 SER A CA 1
ATOM 1169 C C . SER A 1 150 ? -5.873 -9.081 28.745 1.00 97.06 150 SER A C 1
ATOM 1171 O O . SER A 1 150 ? -7.109 -9.112 28.810 1.00 97.06 150 SER A O 1
ATOM 1173 N N . GLN A 1 151 ? -5.199 -9.497 27.671 1.00 97.44 151 GLN A N 1
ATOM 1174 C CA . GLN A 1 151 ? -5.845 -10.061 26.487 1.00 97.44 151 GLN A CA 1
ATOM 1175 C C . GLN A 1 151 ? -6.565 -11.372 26.818 1.00 97.44 151 GLN A C 1
ATOM 1177 O O . GLN A 1 151 ? -7.663 -11.636 26.329 1.00 97.44 151 GLN A O 1
ATOM 1182 N N . GLU A 1 152 ? -5.970 -12.193 27.679 1.00 97.75 152 GLU A N 1
ATOM 1183 C CA . GLU A 1 152 ? -6.519 -13.474 28.119 1.00 97.75 152 GLU A CA 1
ATOM 1184 C C . GLU A 1 152 ? -7.825 -13.265 28.890 1.00 97.75 152 GLU A C 1
ATOM 1186 O O . GLU A 1 152 ? -8.803 -13.969 28.650 1.00 97.75 152 GLU A O 1
ATOM 1191 N N . GLN A 1 153 ? -7.886 -12.256 29.767 1.00 98.00 153 GLN A N 1
ATOM 1192 C CA . GLN A 1 153 ? -9.126 -11.910 30.467 1.00 98.00 153 GLN A CA 1
ATOM 1193 C C . GLN A 1 153 ? -10.209 -11.426 29.492 1.00 98.00 153 GLN A C 1
ATOM 1195 O O . GLN A 1 153 ? -11.368 -11.836 29.603 1.00 98.00 153 GLN A O 1
ATOM 1200 N N . ALA A 1 154 ? -9.841 -10.580 28.523 1.00 97.69 154 ALA A N 1
ATOM 1201 C CA . ALA A 1 154 ? -10.772 -10.076 27.517 1.00 97.69 154 ALA A CA 1
ATOM 1202 C C . ALA A 1 154 ? -11.335 -11.209 26.644 1.00 97.69 154 ALA A C 1
ATOM 1204 O O . ALA A 1 154 ? -12.542 -11.284 26.431 1.00 97.69 154 ALA A O 1
ATOM 1205 N N . THR A 1 155 ? -10.489 -12.137 26.199 1.00 97.56 155 THR A N 1
ATOM 1206 C CA . THR A 1 155 ? -10.893 -13.284 25.365 1.00 97.56 155 THR A CA 1
ATOM 1207 C C . THR A 1 155 ? -11.630 -14.374 26.153 1.00 97.56 155 THR A C 1
ATOM 1209 O O . THR A 1 155 ? -12.513 -15.036 25.614 1.00 97.56 155 THR A O 1
ATOM 1212 N N . ALA A 1 156 ? -11.371 -14.536 27.452 1.00 97.88 156 ALA A N 1
ATOM 1213 C CA . ALA A 1 156 ? -12.167 -15.418 28.313 1.00 97.88 156 ALA A CA 1
ATOM 1214 C C . ALA A 1 156 ? -13.569 -14.854 28.627 1.00 97.88 156 ALA A C 1
ATOM 1216 O O . ALA A 1 156 ? -14.450 -15.577 29.102 1.00 97.88 156 ALA A O 1
ATOM 1217 N N . SER A 1 157 ? -13.795 -13.563 28.375 1.00 98.00 157 SER A N 1
ATOM 1218 C CA . SER A 1 157 ? -15.063 -12.899 28.653 1.00 98.00 157 SER A CA 1
ATOM 1219 C C . SER A 1 157 ? -16.197 -13.421 27.774 1.00 98.00 157 SER A C 1
ATOM 1221 O O . SER A 1 157 ? -16.071 -13.565 26.559 1.00 98.00 157 SER A O 1
ATOM 1223 N N . ARG A 1 158 ? -17.386 -13.574 28.367 1.00 97.56 158 ARG A N 1
ATOM 1224 C CA . ARG A 1 158 ? -18.623 -13.890 27.627 1.00 97.56 158 ARG A CA 1
ATOM 1225 C C . ARG A 1 158 ? -19.036 -12.817 26.614 1.00 97.56 158 ARG A C 1
ATOM 1227 O O . ARG A 1 158 ? -19.940 -13.057 25.823 1.00 97.56 158 ARG A O 1
ATOM 1234 N N . PHE A 1 159 ? -18.457 -11.620 26.708 1.00 97.12 159 PHE A N 1
ATOM 1235 C CA . PHE A 1 159 ? -18.761 -10.504 25.816 1.00 97.12 159 PHE A CA 1
ATOM 1236 C C . PHE A 1 159 ? -17.890 -10.491 24.561 1.00 97.12 159 PHE A C 1
ATOM 1238 O O . PHE A 1 159 ? -18.181 -9.713 23.660 1.00 97.12 159 PHE A O 1
ATOM 1245 N N . TRP A 1 160 ? -16.838 -11.313 24.494 1.00 98.12 160 TRP A N 1
ATOM 1246 C CA . TRP A 1 160 ? -16.018 -11.407 23.295 1.00 98.12 160 TRP A CA 1
ATOM 1247 C C . TRP A 1 160 ? -16.805 -12.110 22.194 1.00 98.12 160 TRP A C 1
ATOM 1249 O O . TRP A 1 160 ? -17.333 -13.208 22.390 1.00 98.12 160 TRP A O 1
ATOM 1259 N N . ASN A 1 161 ? -16.868 -11.485 21.024 1.00 97.31 161 ASN A N 1
ATOM 1260 C CA . ASN A 1 161 ? -17.592 -12.026 19.879 1.00 97.31 161 ASN A CA 1
ATOM 1261 C C . ASN A 1 161 ? -16.825 -13.137 19.144 1.00 97.31 161 ASN A C 1
ATOM 1263 O O . ASN A 1 161 ? -17.364 -13.730 18.211 1.00 97.31 161 ASN A O 1
ATOM 1267 N N . ARG A 1 162 ? -15.594 -13.441 19.585 1.00 96.75 162 ARG A N 1
ATOM 1268 C CA . ARG A 1 162 ? -14.733 -14.497 19.035 1.00 96.75 162 ARG A CA 1
ATOM 1269 C C . ARG A 1 162 ? -14.405 -14.301 17.559 1.00 96.75 162 ARG A C 1
ATOM 1271 O O . ARG A 1 162 ? -14.131 -15.284 16.872 1.00 96.75 162 ARG A O 1
ATOM 1278 N N . ARG A 1 163 ? -14.433 -13.058 17.063 1.00 95.50 163 ARG A N 1
ATOM 1279 C CA . ARG A 1 163 ? -13.974 -12.778 15.706 1.00 95.50 163 ARG A CA 1
ATOM 1280 C C . ARG A 1 163 ? -12.514 -13.201 15.590 1.00 95.50 163 ARG A C 1
ATOM 1282 O O . ARG A 1 163 ? -11.680 -12.830 16.410 1.00 95.50 163 ARG A O 1
ATOM 1289 N N . GLN A 1 164 ? -12.248 -13.972 14.551 1.00 94.50 164 GLN A N 1
ATOM 1290 C CA . GLN A 1 164 ? -10.916 -14.316 14.082 1.00 94.50 164 GLN A CA 1
ATOM 1291 C C . GLN A 1 164 ? -10.803 -13.841 12.638 1.00 94.50 164 GLN A C 1
ATOM 1293 O O . GLN A 1 164 ? -11.823 -13.673 11.957 1.00 94.50 164 GLN A O 1
ATOM 1298 N N . ARG A 1 165 ? -9.577 -13.610 12.170 1.00 93.94 165 ARG A N 1
ATOM 1299 C CA . ARG A 1 165 ? -9.326 -13.386 10.745 1.00 93.94 165 ARG A CA 1
ATOM 1300 C C . ARG A 1 165 ? -9.906 -14.539 9.915 1.00 93.94 165 ARG A C 1
ATOM 1302 O O . ARG A 1 165 ? -9.710 -15.709 10.241 1.00 93.94 165 ARG A O 1
ATOM 1309 N N . GLU A 1 166 ? -10.589 -14.203 8.825 1.00 93.19 166 GLU A N 1
ATOM 1310 C CA . GLU A 1 166 ? -11.067 -15.196 7.862 1.00 93.19 166 GLU A CA 1
ATOM 1311 C C . GLU A 1 166 ? -9.884 -15.978 7.262 1.00 93.19 166 GLU A C 1
ATOM 1313 O O . GLU A 1 166 ? -8.834 -15.383 6.981 1.00 93.19 166 GLU A O 1
ATOM 1318 N N . PRO A 1 167 ? -10.009 -17.304 7.075 1.00 95.94 167 PRO A N 1
ATOM 1319 C CA . PRO A 1 167 ? -8.975 -18.075 6.403 1.00 95.94 167 PRO A CA 1
ATOM 1320 C C . PRO A 1 167 ? -8.847 -17.628 4.943 1.00 95.94 167 PRO A C 1
ATOM 1322 O O . PRO A 1 167 ? -9.801 -17.150 4.330 1.00 95.94 167 PRO A O 1
ATOM 1325 N N . TYR A 1 168 ? -7.657 -17.813 4.374 1.00 95.69 168 TYR A N 1
ATOM 1326 C CA . TYR A 1 168 ? -7.492 -17.683 2.929 1.00 95.69 168 TYR A CA 1
ATOM 1327 C C . TYR A 1 168 ? -8.339 -18.742 2.202 1.00 95.69 168 TYR A C 1
ATOM 1329 O O . TYR A 1 168 ? -8.614 -19.794 2.790 1.00 95.69 168 TYR A O 1
ATOM 1337 N N . PRO A 1 169 ? -8.730 -18.499 0.937 1.00 95.31 169 PRO A N 1
ATOM 1338 C CA . PRO A 1 169 ? -9.377 -19.521 0.126 1.00 95.31 169 PRO A CA 1
ATOM 1339 C C . PRO A 1 169 ? -8.560 -20.815 0.061 1.00 95.31 169 PRO A C 1
ATOM 1341 O O . PRO A 1 169 ? -7.327 -20.795 0.130 1.00 95.31 169 PRO A O 1
ATOM 1344 N N . GLU A 1 170 ? -9.255 -21.935 -0.127 1.00 92.31 170 GLU A N 1
ATOM 1345 C CA . GLU A 1 170 ? -8.610 -23.199 -0.482 1.00 92.31 170 GLU A CA 1
ATOM 1346 C C . GLU A 1 170 ? -7.767 -22.985 -1.758 1.00 92.31 170 GLU A C 1
ATOM 1348 O O . GLU A 1 170 ? -8.174 -22.261 -2.666 1.00 92.31 170 GLU A O 1
ATOM 1353 N N . ASP A 1 171 ? -6.554 -23.542 -1.799 1.00 91.00 171 ASP A N 1
ATOM 1354 C CA . ASP A 1 171 ? -5.570 -23.367 -2.883 1.00 91.00 171 ASP A CA 1
ATOM 1355 C C . ASP A 1 171 ? -5.004 -21.942 -3.087 1.00 91.00 171 ASP A C 1
ATOM 1357 O O . ASP A 1 171 ? -4.449 -21.631 -4.150 1.00 91.00 171 ASP A O 1
ATOM 1361 N N . TYR A 1 172 ? -5.074 -21.054 -2.088 1.00 94.56 172 TYR A N 1
ATOM 1362 C CA . TYR A 1 172 ? -4.529 -19.697 -2.239 1.00 94.56 172 TYR A CA 1
ATOM 1363 C C . TYR A 1 172 ? -3.022 -19.666 -2.568 1.00 94.56 172 TYR A C 1
ATOM 1365 O O . TYR A 1 172 ? -2.598 -18.869 -3.404 1.00 94.56 172 TYR A O 1
ATOM 1373 N N . ASP A 1 173 ? -2.218 -20.594 -2.040 1.00 94.00 173 ASP A N 1
ATOM 1374 C CA . ASP A 1 173 ? -0.789 -20.705 -2.384 1.00 94.00 173 ASP A CA 1
ATOM 1375 C C . ASP A 1 173 ? -0.564 -20.994 -3.876 1.00 94.00 173 ASP A C 1
ATOM 1377 O O . ASP A 1 173 ? 0.351 -20.454 -4.506 1.00 94.00 173 ASP A O 1
ATOM 1381 N N . ARG A 1 174 ? -1.444 -21.798 -4.483 1.00 93.38 174 ARG A N 1
ATOM 1382 C CA . ARG A 1 174 ? -1.425 -22.050 -5.927 1.00 93.38 174 ARG A CA 1
ATOM 1383 C C . ARG A 1 174 ? -1.775 -20.783 -6.703 1.00 93.38 174 ARG A C 1
ATOM 1385 O O . ARG A 1 174 ? -1.141 -20.507 -7.720 1.00 93.38 174 ARG A O 1
ATOM 1392 N N . THR A 1 175 ? -2.739 -20.005 -6.212 1.00 95.25 175 THR A N 1
ATOM 1393 C CA . THR A 1 175 ? -3.119 -18.710 -6.800 1.00 95.25 175 THR A CA 1
ATOM 1394 C C . THR A 1 175 ? -1.939 -17.735 -6.771 1.00 95.25 175 THR A C 1
ATOM 1396 O O . THR A 1 175 ? -1.647 -17.105 -7.786 1.00 95.25 175 THR A O 1
ATOM 1399 N N . LEU A 1 176 ? -1.200 -17.667 -5.659 1.00 96.06 176 LEU A N 1
ATOM 1400 C CA . LEU A 1 176 ? 0.009 -16.845 -5.537 1.00 96.06 176 LEU A CA 1
ATOM 1401 C C . LEU A 1 176 ? 1.112 -17.283 -6.509 1.00 96.06 176 LEU A C 1
ATOM 1403 O O . LEU A 1 176 ? 1.717 -16.441 -7.171 1.00 96.06 176 LEU A O 1
ATOM 1407 N N . ALA A 1 177 ? 1.344 -18.591 -6.653 1.00 95.75 177 ALA A N 1
ATOM 1408 C CA . ALA A 1 177 ? 2.327 -19.110 -7.605 1.00 95.75 177 ALA A CA 1
ATOM 1409 C C . ALA A 1 177 ? 1.949 -18.791 -9.064 1.00 95.75 177 ALA A C 1
ATOM 1411 O O . ALA A 1 177 ? 2.791 -18.353 -9.852 1.00 95.75 177 ALA A O 1
ATOM 1412 N N . GLN A 1 178 ? 0.672 -18.954 -9.420 1.00 95.88 178 GLN A N 1
ATOM 1413 C CA . GLN A 1 178 ? 0.159 -18.606 -10.747 1.00 95.88 178 GLN A CA 1
ATOM 1414 C C . GLN A 1 178 ? 0.250 -17.102 -11.022 1.00 95.88 178 GLN A C 1
ATOM 1416 O O . GLN A 1 178 ? 0.649 -16.707 -12.118 1.00 95.88 178 GLN A O 1
ATOM 1421 N N . HIS A 1 179 ? -0.073 -16.265 -10.034 1.00 97.25 179 HIS A N 1
ATOM 1422 C CA . HIS A 1 179 ? 0.061 -14.814 -10.139 1.00 97.25 179 HIS A CA 1
ATOM 1423 C C . HIS A 1 179 ? 1.519 -14.399 -10.344 1.00 97.25 179 HIS A C 1
ATOM 1425 O O . HIS A 1 179 ? 1.801 -13.617 -11.251 1.00 97.25 179 HIS A O 1
ATOM 1431 N N . ALA A 1 180 ? 2.461 -14.972 -9.591 1.00 97.06 180 ALA A N 1
ATOM 1432 C CA . ALA A 1 180 ? 3.886 -14.691 -9.752 1.00 97.06 180 ALA A CA 1
ATOM 1433 C C . ALA A 1 180 ? 4.398 -15.070 -11.155 1.00 97.06 180 ALA A C 1
ATOM 1435 O O . ALA A 1 180 ? 5.088 -14.274 -11.800 1.00 97.06 180 ALA A O 1
ATOM 1436 N N . ALA A 1 181 ? 4.007 -16.244 -11.663 1.00 97.12 181 ALA A N 1
ATOM 1437 C CA . ALA A 1 181 ? 4.306 -16.670 -13.030 1.00 97.12 181 ALA A CA 1
ATOM 1438 C C . ALA A 1 181 ? 3.716 -15.716 -14.073 1.00 97.12 181 ALA A C 1
ATOM 1440 O O . ALA A 1 181 ? 4.419 -15.285 -14.990 1.00 97.12 181 ALA A O 1
ATOM 1441 N N . TRP A 1 182 ? 2.457 -15.321 -13.900 1.00 97.06 182 TRP A N 1
ATOM 1442 C CA . TRP A 1 182 ? 1.804 -14.364 -14.782 1.00 97.06 182 TRP A CA 1
ATOM 1443 C C . TRP A 1 182 ? 2.500 -12.995 -14.765 1.00 97.06 182 TRP A C 1
ATOM 1445 O O . TRP A 1 182 ? 2.792 -12.456 -15.831 1.00 97.06 182 TRP A O 1
ATOM 1455 N N . LYS A 1 183 ? 2.853 -12.444 -13.595 1.00 97.31 183 LYS A N 1
ATOM 1456 C CA . LYS A 1 183 ? 3.589 -11.170 -13.490 1.00 97.31 183 LYS A CA 1
ATOM 1457 C C . LYS A 1 183 ? 4.948 -11.233 -14.179 1.00 97.31 183 LYS A C 1
ATOM 1459 O O . LYS 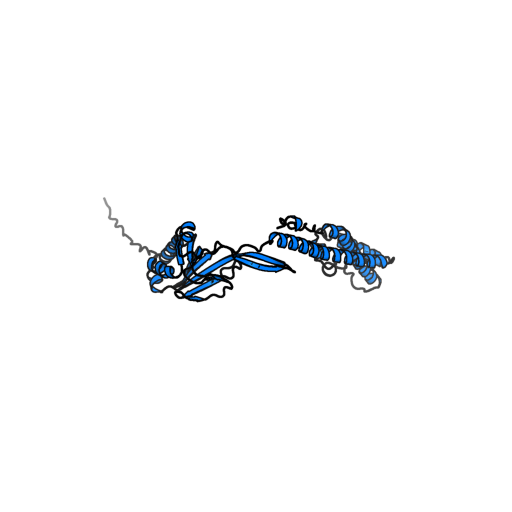A 1 183 ? 5.298 -10.290 -14.890 1.00 97.31 183 LYS A O 1
ATOM 1464 N N . ALA A 1 184 ? 5.687 -12.329 -14.004 1.00 96.88 184 ALA A N 1
ATOM 1465 C CA . ALA A 1 184 ? 6.963 -12.539 -14.683 1.00 96.88 184 ALA A CA 1
ATOM 1466 C C . ALA A 1 184 ? 6.781 -12.575 -16.209 1.00 96.88 184 ALA A C 1
ATOM 1468 O O . ALA A 1 184 ? 7.510 -11.901 -16.933 1.00 96.88 184 ALA A O 1
ATOM 1469 N N . GLN A 1 185 ? 5.757 -13.278 -16.703 1.00 96.81 185 GLN A N 1
ATOM 1470 C CA . GLN A 1 185 ? 5.424 -13.310 -18.129 1.00 96.81 185 GLN A CA 1
ATOM 1471 C C . GLN A 1 185 ? 5.045 -11.927 -18.672 1.00 96.81 185 GLN A C 1
ATOM 1473 O O . GLN A 1 185 ? 5.545 -11.542 -19.726 1.00 96.81 185 GLN A O 1
ATOM 1478 N N . GLN A 1 186 ? 4.215 -11.156 -17.957 1.00 96.50 186 GLN A N 1
ATOM 1479 C CA . GLN A 1 186 ? 3.855 -9.791 -18.361 1.00 96.50 186 GLN A CA 1
ATOM 1480 C C . GLN A 1 186 ? 5.090 -8.881 -18.429 1.00 96.50 186 GLN A C 1
ATOM 1482 O O . GLN A 1 186 ? 5.276 -8.166 -19.411 1.00 96.50 186 GLN A O 1
ATOM 1487 N N . GLY A 1 187 ? 5.969 -8.939 -17.422 1.00 94.88 187 GLY A N 1
ATOM 1488 C CA . GLY A 1 187 ? 7.221 -8.179 -17.415 1.00 94.88 187 GLY A CA 1
ATOM 1489 C C . GLY A 1 187 ? 8.151 -8.568 -18.567 1.00 94.88 187 GLY A C 1
ATOM 1490 O O . GLY A 1 187 ? 8.633 -7.702 -19.296 1.00 94.88 187 GLY A O 1
ATOM 1491 N N . ASN A 1 188 ? 8.344 -9.870 -18.789 1.00 96.88 188 ASN A N 1
ATOM 1492 C CA . ASN A 1 188 ? 9.174 -10.379 -19.881 1.00 96.88 188 ASN A CA 1
ATOM 1493 C C . ASN A 1 188 ? 8.603 -10.033 -21.259 1.00 96.88 188 ASN A C 1
ATOM 1495 O O . ASN A 1 188 ? 9.375 -9.743 -22.167 1.00 96.88 188 ASN A O 1
ATOM 1499 N N . ALA A 1 189 ? 7.277 -10.001 -21.419 1.00 96.25 189 ALA A N 1
ATOM 1500 C CA . ALA A 1 189 ? 6.643 -9.575 -22.664 1.00 96.25 189 ALA A CA 1
ATOM 1501 C C . ALA A 1 189 ? 6.950 -8.103 -22.988 1.00 96.25 189 ALA A C 1
ATOM 1503 O O . ALA A 1 189 ? 7.245 -7.780 -24.136 1.00 96.25 189 ALA A O 1
ATOM 1504 N N . VAL A 1 190 ? 6.956 -7.217 -21.983 1.00 94.38 190 VAL A N 1
ATOM 1505 C CA . VAL A 1 190 ? 7.353 -5.807 -22.160 1.00 94.38 190 VAL A CA 1
ATOM 1506 C C . VAL A 1 190 ? 8.832 -5.693 -22.542 1.00 94.38 190 VAL A C 1
ATOM 1508 O O . VAL A 1 190 ? 9.178 -4.936 -23.450 1.00 94.38 190 VAL A O 1
ATOM 1511 N N . ILE A 1 191 ? 9.704 -6.466 -21.888 1.00 95.31 191 ILE A N 1
ATOM 1512 C CA . ILE A 1 191 ? 11.137 -6.517 -22.216 1.00 95.31 191 ILE A CA 1
ATOM 1513 C C . ILE A 1 191 ? 11.341 -6.995 -23.657 1.00 95.31 191 ILE A C 1
ATOM 1515 O O . ILE A 1 191 ? 12.079 -6.362 -24.411 1.00 95.31 191 ILE A O 1
ATOM 1519 N N . GLN A 1 192 ? 10.660 -8.072 -24.055 1.00 96.31 192 GLN A N 1
ATOM 1520 C CA . GLN A 1 192 ? 10.754 -8.623 -25.403 1.00 96.31 192 GLN A CA 1
ATOM 1521 C C . GLN A 1 192 ? 10.261 -7.625 -26.452 1.00 96.31 192 GLN A C 1
ATOM 1523 O O . GLN A 1 192 ? 10.969 -7.370 -27.419 1.00 96.31 192 GLN A O 1
ATOM 1528 N N . ALA A 1 193 ? 9.118 -6.975 -26.223 1.00 94.50 193 ALA A N 1
ATOM 1529 C CA . ALA A 1 193 ? 8.612 -5.945 -27.128 1.00 94.50 193 ALA A CA 1
ATOM 1530 C C . ALA A 1 193 ? 9.619 -4.795 -27.314 1.00 94.50 193 ALA A C 1
ATOM 1532 O O . ALA A 1 193 ? 9.778 -4.267 -28.416 1.00 94.50 193 ALA A O 1
ATOM 1533 N N . ARG A 1 194 ? 10.350 -4.426 -26.253 1.00 93.19 194 ARG A N 1
ATOM 1534 C CA . ARG A 1 194 ? 11.403 -3.408 -26.334 1.00 93.19 194 ARG A CA 1
ATOM 1535 C C . ARG A 1 194 ? 12.632 -3.890 -27.112 1.00 93.19 194 ARG A C 1
ATOM 1537 O O . ARG A 1 194 ? 13.199 -3.105 -27.868 1.00 93.19 194 ARG A O 1
ATOM 1544 N N . ILE A 1 195 ? 13.028 -5.154 -26.956 1.00 95.06 195 ILE A N 1
ATOM 1545 C CA . ILE A 1 195 ? 14.090 -5.793 -27.756 1.00 95.06 195 ILE A CA 1
ATOM 1546 C C . ILE A 1 195 ? 13.703 -5.815 -29.240 1.00 95.06 195 ILE A C 1
ATOM 1548 O O . ILE A 1 195 ? 14.520 -5.466 -30.094 1.00 95.06 195 ILE A O 1
ATOM 1552 N N . ASP A 1 196 ? 12.461 -6.177 -29.553 1.00 95.88 196 ASP A N 1
ATOM 1553 C CA . ASP A 1 196 ? 11.958 -6.237 -30.927 1.00 95.88 196 ASP A CA 1
ATOM 1554 C C . ASP A 1 196 ? 11.967 -4.839 -31.567 1.00 95.88 196 ASP A C 1
ATOM 1556 O O . ASP A 1 196 ? 12.506 -4.654 -32.661 1.00 95.88 196 ASP A O 1
ATOM 1560 N N . GLN A 1 197 ? 11.481 -3.825 -30.840 1.00 92.88 197 GLN A N 1
ATOM 1561 C CA . GLN A 1 197 ? 11.547 -2.428 -31.273 1.00 92.88 197 GLN A CA 1
ATOM 1562 C C . GLN A 1 197 ? 12.995 -1.969 -31.503 1.00 92.88 197 GLN A C 1
ATOM 1564 O O . GLN A 1 197 ? 13.299 -1.373 -32.538 1.00 92.88 197 GLN A O 1
ATOM 1569 N N . ALA A 1 198 ? 13.901 -2.250 -30.560 1.00 93.38 198 ALA A N 1
ATOM 1570 C CA . ALA A 1 198 ? 15.307 -1.880 -30.687 1.00 93.38 198 ALA A CA 1
ATOM 1571 C C . ALA A 1 198 ? 15.963 -2.569 -31.893 1.00 93.38 198 ALA A C 1
ATOM 1573 O O . ALA A 1 198 ? 16.785 -1.953 -32.571 1.00 93.38 198 ALA A O 1
ATOM 1574 N N . THR A 1 199 ? 15.572 -3.808 -32.200 1.00 96.44 199 THR A N 1
ATOM 1575 C CA . THR A 1 199 ? 16.056 -4.557 -33.366 1.00 96.44 199 THR A CA 1
ATOM 1576 C C . THR A 1 199 ? 15.617 -3.874 -34.655 1.00 96.44 199 THR A C 1
ATOM 1578 O O . THR A 1 199 ? 16.451 -3.603 -35.520 1.00 96.44 199 THR A O 1
ATOM 1581 N N . GLU A 1 200 ? 14.330 -3.540 -34.777 1.00 95.50 200 GLU A N 1
ATOM 1582 C CA . GLU A 1 200 ? 13.791 -2.882 -35.968 1.00 95.50 200 GLU A CA 1
ATOM 1583 C C . GLU A 1 200 ? 14.411 -1.492 -36.189 1.00 95.50 200 GLU A C 1
ATOM 1585 O O . GLU A 1 200 ? 14.844 -1.164 -37.297 1.00 95.50 200 GLU A O 1
ATOM 1590 N N . GLU A 1 201 ? 14.497 -0.672 -35.138 1.00 92.44 201 GLU A N 1
ATOM 1591 C CA . GLU A 1 201 ? 15.070 0.674 -35.218 1.00 92.44 201 GLU A CA 1
ATOM 1592 C C . GLU A 1 201 ? 16.561 0.643 -35.579 1.00 92.44 201 GLU A C 1
ATOM 1594 O O . GLU A 1 201 ? 16.991 1.373 -36.478 1.00 92.44 201 GLU A O 1
ATOM 1599 N N . THR A 1 202 ? 17.334 -0.239 -34.938 1.00 95.19 202 THR A N 1
ATOM 1600 C CA . THR A 1 202 ? 18.771 -0.421 -35.203 1.00 95.19 202 THR A CA 1
ATOM 1601 C C . THR A 1 202 ? 18.998 -0.887 -36.640 1.00 95.19 202 THR A C 1
ATOM 1603 O O . THR A 1 202 ? 19.830 -0.314 -37.346 1.00 95.19 202 THR A O 1
ATOM 1606 N N . ALA A 1 203 ? 18.223 -1.868 -37.119 1.00 96.81 203 ALA A N 1
ATOM 1607 C CA . ALA A 1 203 ? 18.310 -2.354 -38.495 1.00 96.81 203 ALA A CA 1
ATOM 1608 C C . ALA A 1 203 ? 17.958 -1.258 -39.515 1.00 96.81 203 ALA A C 1
ATOM 1610 O O . ALA A 1 203 ? 18.647 -1.096 -40.525 1.00 96.81 203 ALA A O 1
ATOM 1611 N N . ARG A 1 204 ? 16.921 -0.454 -39.243 1.00 95.94 204 ARG A N 1
ATOM 1612 C CA . ARG A 1 204 ? 16.523 0.667 -40.106 1.00 95.94 204 ARG A CA 1
ATOM 1613 C C . ARG A 1 204 ? 17.619 1.726 -40.212 1.00 95.94 204 ARG A C 1
ATOM 1615 O O . ARG A 1 204 ? 17.850 2.234 -41.307 1.00 95.94 204 ARG A O 1
ATOM 1622 N N . ILE A 1 205 ? 18.288 2.052 -39.103 1.00 95.12 205 ILE A N 1
ATOM 1623 C CA . ILE A 1 205 ? 19.409 3.002 -39.094 1.00 95.12 205 ILE A CA 1
ATOM 1624 C C . ILE A 1 205 ? 20.606 2.420 -39.847 1.00 95.12 205 ILE A C 1
ATOM 1626 O O . ILE A 1 205 ? 21.147 3.092 -40.722 1.00 95.12 205 ILE A O 1
ATOM 1630 N N . ALA A 1 206 ? 20.974 1.165 -39.573 1.00 94.31 206 ALA A N 1
ATOM 1631 C CA . ALA A 1 206 ? 22.083 0.489 -40.245 1.00 94.31 206 ALA A CA 1
ATOM 1632 C C . ALA A 1 206 ? 21.923 0.490 -41.778 1.00 94.31 206 ALA A C 1
ATOM 1634 O O . ALA A 1 206 ? 22.883 0.757 -42.497 1.00 94.31 206 ALA A O 1
ATOM 1635 N N . ASN A 1 207 ? 20.699 0.289 -42.276 1.00 95.06 207 ASN A N 1
ATOM 1636 C CA . ASN A 1 207 ? 20.396 0.273 -43.710 1.00 95.06 207 ASN A CA 1
ATOM 1637 C C . ASN A 1 207 ? 20.437 1.649 -44.395 1.00 95.06 207 ASN A C 1
ATOM 1639 O O . ASN A 1 207 ? 20.473 1.707 -45.623 1.00 95.06 207 ASN A O 1
ATOM 1643 N N . ARG A 1 208 ? 20.402 2.755 -43.641 1.00 94.00 208 ARG A N 1
ATOM 1644 C CA . ARG A 1 208 ? 20.392 4.123 -44.196 1.00 94.00 208 ARG A CA 1
ATOM 1645 C C . ARG A 1 208 ? 21.651 4.929 -43.885 1.00 94.00 208 ARG A C 1
ATOM 1647 O O . ARG A 1 208 ? 21.675 6.127 -44.162 1.00 94.00 208 ARG A O 1
ATOM 1654 N N . VAL A 1 209 ? 22.674 4.300 -43.298 1.00 94.94 209 VAL A N 1
ATOM 1655 C CA . VAL A 1 209 ? 23.960 4.954 -43.034 1.00 94.94 209 VAL A CA 1
ATOM 1656 C C . VAL A 1 209 ? 24.510 5.520 -44.343 1.00 94.94 209 VAL A C 1
ATOM 1658 O O . VAL A 1 209 ? 24.752 4.791 -45.302 1.00 94.94 209 VAL A O 1
ATOM 1661 N N . SER A 1 210 ? 24.698 6.839 -44.373 1.00 93.62 210 SER A N 1
ATOM 1662 C CA . SER A 1 210 ? 25.262 7.550 -45.518 1.00 93.62 210 SER A CA 1
ATOM 1663 C C . SER A 1 210 ? 26.789 7.555 -45.458 1.00 93.62 210 SER A C 1
ATOM 1665 O O . SER A 1 210 ? 27.374 7.653 -44.381 1.00 93.62 210 SER A O 1
ATOM 1667 N N . SER A 1 211 ? 27.440 7.514 -46.622 1.00 95.25 211 SER A N 1
ATOM 1668 C CA . SER A 1 211 ? 28.888 7.715 -46.757 1.00 95.25 211 SER A CA 1
ATOM 1669 C C . SER A 1 211 ? 29.300 9.195 -46.762 1.00 95.25 211 SER A C 1
ATOM 1671 O O . SER A 1 211 ? 30.473 9.500 -46.972 1.00 95.25 211 SER A O 1
ATOM 1673 N N . ASP A 1 212 ? 28.352 10.120 -46.586 1.00 96.12 212 ASP A N 1
ATOM 1674 C CA . ASP A 1 212 ? 28.628 11.555 -46.518 1.00 96.12 212 ASP A CA 1
ATOM 1675 C C . ASP A 1 212 ? 29.517 11.899 -45.298 1.00 96.12 212 ASP A C 1
ATOM 1677 O O . ASP A 1 212 ? 29.193 11.504 -44.173 1.00 96.12 212 ASP A O 1
ATOM 1681 N N . PRO A 1 213 ? 30.628 12.641 -45.479 1.00 95.50 213 PRO A N 1
ATOM 1682 C CA . PRO A 1 213 ? 31.554 12.941 -44.386 1.00 95.50 213 PRO A CA 1
ATOM 1683 C C . PRO A 1 213 ? 30.934 13.729 -43.223 1.00 95.50 213 PRO A C 1
ATOM 1685 O O . PRO A 1 213 ? 31.267 13.462 -42.065 1.00 95.50 213 PRO A O 1
ATOM 1688 N N . ASP A 1 214 ? 30.031 14.678 -43.503 1.00 93.69 214 ASP A N 1
ATOM 1689 C CA . ASP A 1 214 ? 29.381 15.493 -42.469 1.00 93.69 214 ASP A CA 1
ATOM 1690 C C . ASP A 1 214 ? 28.402 14.640 -41.654 1.00 93.69 214 ASP A C 1
ATOM 1692 O O . ASP A 1 214 ? 28.374 14.722 -40.422 1.00 93.69 214 ASP A O 1
ATOM 1696 N N . TYR A 1 215 ? 27.658 13.760 -42.332 1.00 95.31 215 TYR A N 1
ATOM 1697 C CA . TYR A 1 215 ? 26.817 12.751 -41.692 1.00 95.31 215 TYR A CA 1
ATOM 1698 C C . TYR A 1 215 ? 27.634 11.811 -40.796 1.00 95.31 215 TYR A C 1
ATOM 1700 O O . TYR A 1 215 ? 27.293 11.642 -39.627 1.00 95.31 215 TYR A O 1
ATOM 1708 N N . LEU A 1 216 ? 28.735 11.231 -41.290 1.00 96.94 216 LEU A N 1
ATOM 1709 C CA . LEU A 1 216 ? 29.566 10.300 -40.511 1.00 96.94 216 LEU A CA 1
ATOM 1710 C C . LEU A 1 216 ? 30.208 10.967 -39.285 1.00 96.94 216 LEU A C 1
ATOM 1712 O O . LEU A 1 216 ? 30.331 10.343 -38.229 1.00 96.94 216 LEU A O 1
ATOM 1716 N N . LYS A 1 217 ? 30.574 12.249 -39.395 1.00 95.44 217 LYS A N 1
ATOM 1717 C CA . LYS A 1 217 ? 31.047 13.050 -38.259 1.00 95.44 217 LYS A CA 1
ATOM 1718 C C . LYS A 1 217 ? 29.944 13.276 -37.221 1.00 95.44 217 LYS A C 1
ATOM 1720 O O . LYS A 1 217 ? 30.212 13.226 -36.023 1.00 95.44 217 LYS A O 1
ATOM 1725 N N . GLY A 1 218 ? 28.712 13.511 -37.673 1.00 93.81 218 GLY A N 1
ATOM 1726 C CA . GLY A 1 218 ? 27.537 13.544 -36.807 1.00 93.81 218 GLY A CA 1
ATOM 1727 C C . GLY A 1 218 ? 27.327 12.210 -36.100 1.00 93.81 218 GLY A C 1
ATOM 1728 O O . GLY A 1 218 ? 27.219 12.176 -34.878 1.00 93.81 218 GLY A O 1
ATOM 1729 N N . LEU A 1 219 ? 27.343 11.112 -36.860 1.00 96.00 219 LEU A N 1
ATOM 1730 C CA . LEU A 1 219 ? 27.146 9.743 -36.379 1.00 96.00 219 LEU A CA 1
ATOM 1731 C C . LEU A 1 219 ? 28.090 9.393 -35.229 1.00 96.00 219 LEU A C 1
ATOM 1733 O O . LEU A 1 219 ? 27.632 8.974 -34.166 1.00 96.00 219 LEU A O 1
ATOM 1737 N N . SER A 1 220 ? 29.393 9.617 -35.401 1.00 95.88 220 SER A N 1
ATOM 1738 C CA . SER A 1 220 ? 30.375 9.348 -34.346 1.00 95.88 220 SER A CA 1
ATOM 1739 C C . SER A 1 220 ? 30.165 10.229 -33.111 1.00 95.88 220 SER A C 1
ATOM 1741 O O . SER A 1 220 ? 30.238 9.733 -31.989 1.00 95.88 220 SER A O 1
ATOM 1743 N N . ALA A 1 221 ? 29.822 11.508 -33.293 1.00 94.38 221 ALA A N 1
ATOM 1744 C CA . ALA A 1 221 ? 29.506 12.403 -32.181 1.00 94.38 221 ALA A CA 1
ATOM 1745 C C . ALA A 1 221 ? 28.243 11.969 -31.411 1.00 94.38 221 ALA A C 1
ATOM 1747 O O . ALA A 1 221 ? 28.201 12.088 -30.187 1.00 94.38 221 ALA A O 1
ATOM 1748 N N . GLY A 1 222 ? 27.231 11.443 -32.106 1.00 93.25 222 GLY A N 1
ATOM 1749 C CA . GLY A 1 222 ? 26.024 10.885 -31.493 1.00 93.25 222 GLY A CA 1
ATOM 1750 C C . GLY A 1 222 ? 26.307 9.632 -30.661 1.00 93.25 222 GLY A C 1
ATOM 1751 O O . GLY A 1 222 ? 25.803 9.506 -29.546 1.00 93.25 222 GLY A O 1
ATOM 1752 N N . ILE A 1 223 ? 27.162 8.740 -31.174 1.00 94.44 223 ILE A N 1
ATOM 1753 C CA . ILE A 1 223 ? 27.624 7.536 -30.463 1.00 94.44 223 ILE A CA 1
ATOM 1754 C C . ILE A 1 223 ? 28.332 7.925 -29.160 1.00 94.44 223 ILE A C 1
ATOM 1756 O O . ILE A 1 223 ? 27.961 7.449 -28.088 1.00 94.44 223 ILE A O 1
ATOM 1760 N N . GLU A 1 224 ? 29.314 8.826 -29.218 1.00 93.06 224 GLU A N 1
ATOM 1761 C CA . GLU A 1 224 ? 30.054 9.245 -28.019 1.00 93.06 224 GLU A CA 1
ATOM 1762 C C . GLU A 1 224 ? 29.151 9.952 -26.994 1.00 93.06 224 GLU A C 1
ATOM 1764 O O . GLU A 1 224 ? 29.329 9.780 -25.788 1.00 93.06 224 GLU A O 1
ATOM 1769 N N . ALA A 1 225 ? 28.130 10.686 -27.450 1.00 90.75 225 ALA A N 1
ATOM 1770 C CA . ALA A 1 225 ? 27.171 11.329 -26.557 1.00 90.75 225 ALA A CA 1
ATOM 1771 C C . ALA A 1 225 ? 26.342 10.318 -25.747 1.00 90.75 225 ALA A C 1
ATOM 1773 O O . ALA A 1 225 ? 26.099 10.544 -24.563 1.00 90.75 225 ALA A O 1
ATOM 1774 N N . VAL A 1 226 ? 25.937 9.199 -26.356 1.00 89.94 226 VAL A N 1
ATOM 1775 C CA . VAL A 1 226 ? 25.198 8.136 -25.654 1.00 89.94 226 VAL A CA 1
ATOM 1776 C C . VAL A 1 226 ? 26.117 7.285 -24.784 1.00 89.94 226 VAL A C 1
ATOM 1778 O O . VAL A 1 226 ? 25.719 6.889 -23.696 1.00 89.94 226 VAL A O 1
ATOM 1781 N N . LYS A 1 227 ? 27.370 7.068 -25.189 1.00 88.25 227 LYS A N 1
ATOM 1782 C CA . LYS A 1 227 ? 28.368 6.358 -24.375 1.00 88.25 227 LYS A CA 1
ATOM 1783 C C . LYS A 1 227 ? 28.645 7.047 -23.034 1.00 88.25 227 LYS A C 1
ATOM 1785 O O . LYS A 1 227 ? 28.992 6.386 -22.060 1.00 88.25 227 LYS A O 1
ATOM 1790 N N . ALA A 1 228 ? 28.486 8.369 -22.979 1.00 84.50 228 ALA A N 1
ATOM 1791 C CA . ALA A 1 228 ? 28.580 9.141 -21.744 1.00 84.50 228 ALA A CA 1
ATOM 1792 C C . ALA A 1 228 ? 27.351 8.985 -20.823 1.00 84.50 228 ALA A C 1
ATOM 1794 O O . ALA A 1 228 ? 27.389 9.435 -19.677 1.00 84.50 228 ALA A O 1
ATOM 1795 N N . MET A 1 229 ? 26.261 8.377 -21.301 1.00 83.69 229 MET A N 1
ATOM 1796 C CA . MET A 1 229 ? 25.059 8.123 -20.511 1.00 83.69 229 MET A CA 1
ATOM 1797 C C . MET A 1 229 ? 25.200 6.811 -19.737 1.00 83.69 229 MET A C 1
ATOM 1799 O O . MET A 1 229 ? 25.612 5.789 -20.280 1.00 83.69 229 MET A O 1
ATOM 1803 N N . ASP A 1 230 ? 24.797 6.817 -18.467 1.00 81.50 230 ASP A N 1
ATOM 1804 C CA . ASP A 1 230 ? 24.672 5.583 -17.695 1.00 81.50 230 ASP A CA 1
ATOM 1805 C C . ASP A 1 230 ? 23.394 4.839 -18.116 1.00 81.50 230 ASP A C 1
ATOM 1807 O O . ASP A 1 230 ? 22.278 5.263 -17.804 1.00 81.50 230 ASP A O 1
ATOM 1811 N N . LEU A 1 231 ? 23.573 3.754 -18.874 1.00 82.12 231 LEU A N 1
ATOM 1812 C CA . LEU A 1 231 ? 22.520 2.836 -19.328 1.00 82.12 231 LEU A CA 1
ATOM 1813 C C . LEU A 1 231 ? 22.610 1.471 -18.621 1.00 82.12 231 LEU A C 1
ATOM 1815 O O . LEU A 1 231 ? 22.161 0.451 -19.143 1.00 82.12 231 LEU A O 1
ATOM 1819 N N . SER A 1 232 ? 23.231 1.421 -17.438 1.00 77.50 232 SER A N 1
ATOM 1820 C CA . SER A 1 232 ? 23.518 0.161 -16.743 1.00 77.50 232 SER A CA 1
ATOM 1821 C C . SER A 1 232 ? 22.290 -0.532 -16.144 1.00 77.50 232 SER A C 1
ATOM 1823 O O . SER A 1 232 ? 22.353 -1.732 -15.874 1.00 77.50 232 SER A O 1
ATOM 1825 N N . ARG A 1 233 ? 21.173 0.178 -15.934 1.00 84.25 233 ARG A N 1
ATOM 1826 C CA . ARG A 1 233 ? 19.991 -0.358 -15.242 1.00 84.25 233 ARG A CA 1
ATOM 1827 C C . ARG A 1 233 ? 18.872 -0.701 -16.219 1.00 84.25 233 ARG A C 1
ATOM 1829 O O . ARG A 1 233 ? 18.506 0.100 -17.072 1.00 84.25 233 ARG A O 1
ATOM 1836 N N . CYS A 1 234 ? 18.227 -1.846 -16.007 1.00 86.06 234 CYS A N 1
ATOM 1837 C CA . CYS A 1 234 ? 17.070 -2.292 -16.791 1.00 86.06 234 CYS A CA 1
ATOM 1838 C C . CYS A 1 234 ? 15.946 -1.249 -16.857 1.00 86.06 234 CYS A C 1
ATOM 1840 O O . CYS A 1 234 ? 15.369 -1.024 -17.918 1.00 86.06 234 CYS A O 1
ATOM 1842 N N . GLY A 1 235 ? 15.673 -0.562 -15.741 1.00 83.56 235 GLY A N 1
ATOM 1843 C CA . GLY A 1 235 ? 14.674 0.509 -15.696 1.00 83.56 235 GLY A CA 1
ATOM 1844 C C . GLY A 1 235 ? 14.989 1.676 -16.636 1.00 83.56 235 GLY A C 1
ATOM 1845 O O . GLY A 1 235 ? 14.070 2.276 -17.185 1.00 83.56 235 GLY A O 1
ATOM 1846 N N . ASP A 1 236 ? 16.270 1.950 -16.893 1.00 81.44 236 ASP A N 1
ATOM 1847 C CA . ASP A 1 236 ? 16.690 3.019 -17.798 1.00 81.44 236 ASP A CA 1
ATOM 1848 C C . ASP A 1 236 ? 16.493 2.635 -19.269 1.00 81.44 236 ASP A C 1
ATOM 1850 O O . ASP A 1 236 ? 16.193 3.491 -20.091 1.00 81.44 236 ASP A O 1
ATOM 1854 N N . LEU A 1 237 ? 16.582 1.350 -19.608 1.00 83.44 237 LEU A N 1
ATOM 1855 C CA . LEU A 1 237 ? 16.332 0.858 -20.968 1.00 83.44 237 LEU A CA 1
ATOM 1856 C C . LEU A 1 237 ? 14.833 0.641 -21.250 1.00 83.44 237 LEU A C 1
ATOM 1858 O O . LEU A 1 237 ? 14.381 0.809 -22.386 1.00 83.44 237 LEU A O 1
ATOM 1862 N N . LEU A 1 238 ? 14.061 0.293 -20.212 1.00 83.81 238 LEU A N 1
ATOM 1863 C CA . LEU A 1 238 ? 12.621 0.020 -20.296 1.00 83.81 238 LEU A CA 1
ATOM 1864 C C . LEU A 1 238 ? 11.752 1.275 -20.178 1.00 83.81 238 LEU A C 1
ATOM 1866 O O . LEU A 1 238 ? 10.772 1.409 -20.901 1.00 83.81 238 LEU A O 1
ATOM 1870 N N . GLY A 1 239 ? 12.082 2.187 -19.261 1.00 72.56 239 GLY A N 1
ATOM 1871 C CA . GLY A 1 239 ? 11.250 3.353 -18.952 1.00 72.56 239 GLY A CA 1
ATOM 1872 C C . GLY A 1 239 ? 11.537 4.591 -19.803 1.00 72.56 239 GLY A C 1
ATOM 1873 O O . GLY A 1 239 ? 10.794 5.569 -19.722 1.00 72.56 239 GLY A O 1
ATOM 1874 N N . ARG A 1 240 ? 12.617 4.593 -20.595 1.00 68.00 240 ARG A N 1
ATOM 1875 C CA . ARG A 1 240 ? 13.071 5.780 -21.329 1.00 68.00 240 ARG A CA 1
ATOM 1876 C C . ARG A 1 240 ? 12.777 5.640 -22.824 1.00 68.00 240 ARG A C 1
ATOM 1878 O O . ARG A 1 240 ? 13.406 4.846 -23.524 1.00 68.00 240 ARG A O 1
ATOM 1885 N N . ASP A 1 241 ? 11.846 6.452 -23.326 1.00 69.75 241 ASP A N 1
ATOM 1886 C CA . ASP A 1 241 ? 11.775 6.760 -24.758 1.00 69.75 241 ASP A CA 1
ATOM 1887 C C . ASP A 1 241 ? 13.030 7.563 -25.126 1.00 69.75 241 ASP A C 1
ATOM 1889 O O . ASP A 1 241 ? 13.361 8.543 -24.451 1.00 69.75 241 ASP A O 1
ATOM 1893 N N . PHE A 1 242 ? 13.729 7.157 -26.191 1.00 70.56 242 PHE A N 1
ATOM 1894 C CA . PHE A 1 242 ? 14.919 7.851 -26.675 1.00 70.56 242 PHE A CA 1
ATOM 1895 C C . PHE A 1 242 ? 14.634 9.339 -26.889 1.00 70.56 242 PHE A C 1
ATOM 1897 O O . PHE A 1 242 ? 15.482 10.168 -26.591 1.00 70.56 242 PHE A O 1
ATOM 1904 N N . ASN A 1 243 ? 13.425 9.705 -27.323 1.00 70.12 243 ASN A N 1
ATOM 1905 C CA . ASN A 1 243 ? 13.067 11.106 -27.550 1.00 70.12 243 ASN A CA 1
ATOM 1906 C C . ASN A 1 243 ? 13.127 11.971 -26.274 1.00 70.12 243 ASN A C 1
ATOM 1908 O O . ASN A 1 243 ? 13.363 13.173 -26.370 1.00 70.12 243 ASN A O 1
ATOM 1912 N N . ASN A 1 244 ? 12.978 11.371 -25.089 1.00 69.00 244 ASN A N 1
ATOM 1913 C CA . ASN A 1 244 ? 13.022 12.079 -23.806 1.00 69.00 244 ASN A CA 1
ATOM 1914 C C . ASN A 1 244 ? 14.439 12.213 -23.232 1.00 69.00 244 ASN A C 1
ATOM 1916 O O . ASN A 1 244 ? 14.682 13.069 -22.385 1.00 69.00 244 ASN A O 1
ATOM 1920 N N . ILE A 1 245 ? 15.371 11.372 -23.679 1.00 68.75 245 ILE A N 1
ATOM 1921 C CA . ILE A 1 245 ? 16.756 11.330 -23.183 1.00 68.75 245 ILE A CA 1
ATOM 1922 C C . ILE A 1 245 ? 17.791 11.572 -24.274 1.00 68.75 245 ILE A C 1
ATOM 1924 O O . ILE A 1 245 ? 18.989 11.461 -24.015 1.00 68.75 245 ILE A O 1
ATOM 1928 N N . ALA A 1 246 ? 17.328 11.890 -25.483 1.00 73.25 246 ALA A N 1
ATOM 1929 C CA . ALA A 1 246 ? 18.175 12.153 -26.623 1.00 73.25 246 ALA A CA 1
ATOM 1930 C C . ALA A 1 246 ? 19.195 13.219 -26.216 1.00 73.25 246 ALA A C 1
ATOM 1932 O O . ALA A 1 246 ? 18.802 14.305 -25.763 1.00 73.25 246 ALA A O 1
ATOM 1933 N N . PRO A 1 247 ? 20.499 12.929 -26.344 1.00 77.31 247 PRO A N 1
ATOM 1934 C CA . PRO A 1 247 ? 21.495 13.924 -26.027 1.00 77.31 247 PRO A CA 1
ATOM 1935 C C . PRO A 1 247 ? 21.262 15.142 -26.928 1.00 77.31 247 PRO A C 1
ATOM 1937 O O . PRO A 1 247 ? 20.865 15.027 -28.093 1.00 77.31 247 PRO A O 1
ATOM 1940 N N . LYS A 1 248 ? 21.410 16.336 -26.349 1.00 81.25 248 LYS A N 1
ATOM 1941 C CA . LYS A 1 248 ? 21.126 17.577 -27.071 1.00 81.25 248 LYS A CA 1
ATOM 1942 C C . LYS A 1 248 ? 22.085 17.686 -28.250 1.00 81.25 248 LYS A C 1
ATOM 1944 O O . LYS A 1 248 ? 23.299 17.670 -28.056 1.00 81.25 248 LYS A O 1
ATOM 1949 N N . VAL A 1 249 ? 21.532 17.854 -29.450 1.00 78.00 249 VAL A N 1
ATOM 1950 C CA . VAL A 1 249 ? 22.333 18.139 -30.645 1.00 78.00 249 VAL A CA 1
ATOM 1951 C C . VAL A 1 249 ? 23.153 19.408 -30.370 1.00 78.00 249 VAL A C 1
ATOM 1953 O O . VAL A 1 249 ? 22.565 20.413 -29.950 1.00 78.00 249 VAL A O 1
ATOM 1956 N N . PRO A 1 250 ? 24.484 19.391 -30.574 1.00 76.12 250 PRO A N 1
ATOM 1957 C CA . PRO A 1 250 ? 25.309 20.582 -30.431 1.00 76.12 250 PRO A CA 1
ATOM 1958 C C . PRO A 1 250 ? 24.739 21.731 -31.270 1.00 76.12 250 PRO A C 1
ATOM 1960 O O . PRO A 1 250 ? 24.477 21.569 -32.462 1.00 76.12 250 PRO A O 1
ATOM 1963 N N . GLN A 1 251 ? 24.519 22.890 -30.647 1.00 68.94 251 GLN A N 1
ATOM 1964 C CA . GLN A 1 251 ? 24.045 24.072 -31.362 1.00 68.94 251 GLN A CA 1
ATOM 1965 C C . GLN A 1 251 ? 25.205 24.657 -32.169 1.00 68.94 251 GLN A C 1
ATOM 1967 O O . GLN A 1 251 ? 26.132 25.237 -31.604 1.00 68.94 251 GLN A O 1
ATOM 1972 N N . PHE A 1 252 ? 25.165 24.509 -33.491 1.00 63.00 252 PHE A N 1
ATOM 1973 C CA . PHE A 1 252 ? 26.070 25.234 -34.378 1.00 63.00 252 PHE A CA 1
ATOM 1974 C C . PHE A 1 252 ? 25.523 26.647 -34.590 1.00 63.00 252 PHE A C 1
ATOM 1976 O O . PHE A 1 252 ? 24.330 26.824 -34.833 1.00 63.00 252 PHE A O 1
ATOM 1983 N N . ALA A 1 253 ? 26.384 27.659 -34.464 1.00 48.44 253 ALA A N 1
ATOM 1984 C CA . ALA A 1 253 ? 26.003 29.055 -34.635 1.00 48.44 253 ALA A CA 1
ATOM 1985 C C . ALA A 1 253 ? 25.432 29.301 -36.049 1.00 48.44 253 ALA A C 1
ATOM 1987 O O . ALA A 1 253 ? 26.153 29.249 -37.039 1.00 48.44 253 ALA A O 1
ATOM 1988 N N . SER A 1 254 ? 24.118 29.533 -36.099 1.00 50.34 254 SER A N 1
ATOM 1989 C CA . SER A 1 254 ? 23.310 30.215 -37.117 1.00 50.34 254 SER A CA 1
ATOM 1990 C C . SER A 1 254 ? 23.854 30.319 -38.549 1.00 50.34 254 SER A C 1
ATOM 1992 O O . SER A 1 254 ? 24.025 31.425 -39.044 1.00 50.34 254 SER A O 1
ATOM 1994 N N . PHE A 1 255 ? 23.989 29.195 -39.257 1.00 49.84 255 PHE A N 1
ATOM 1995 C CA . PHE A 1 255 ? 23.746 29.126 -40.705 1.00 49.84 255 PHE A CA 1
ATOM 1996 C C . PHE A 1 255 ? 23.132 27.756 -41.018 1.00 49.84 255 PHE A C 1
ATOM 1998 O O . PHE A 1 255 ? 23.807 26.736 -40.900 1.00 49.84 255 PHE A O 1
ATOM 2005 N N . ILE A 1 256 ? 21.842 27.717 -41.372 1.00 60.00 256 ILE A N 1
ATOM 2006 C CA . ILE A 1 256 ? 21.185 26.497 -41.865 1.00 60.00 256 ILE A CA 1
ATOM 2007 C C . ILE A 1 256 ? 21.781 26.215 -43.247 1.00 60.00 256 ILE A C 1
ATOM 2009 O O . ILE A 1 256 ? 21.356 26.793 -44.242 1.00 60.00 256 ILE A O 1
ATOM 2013 N N . ASN A 1 257 ? 22.825 25.396 -43.291 1.00 73.81 257 ASN A N 1
ATOM 2014 C CA . ASN A 1 257 ? 23.393 24.860 -44.519 1.00 73.81 257 ASN A CA 1
ATOM 2015 C C . ASN A 1 257 ? 23.211 23.336 -44.534 1.00 73.81 257 ASN A C 1
ATOM 2017 O O . ASN A 1 257 ? 23.066 22.710 -43.482 1.00 73.81 257 ASN A O 1
ATOM 2021 N N . ASP A 1 258 ? 23.223 22.729 -45.722 1.00 80.75 258 ASP A N 1
ATOM 2022 C CA . ASP A 1 258 ? 22.978 21.288 -45.870 1.00 80.75 258 ASP A CA 1
ATOM 2023 C C . ASP A 1 258 ? 23.956 20.430 -45.046 1.00 80.75 258 ASP A C 1
ATOM 2025 O O . ASP A 1 258 ? 23.608 19.343 -44.591 1.00 80.75 258 ASP A O 1
ATOM 2029 N N . THR A 1 259 ? 25.168 20.937 -44.799 1.00 82.75 259 THR A N 1
ATOM 2030 C CA . THR A 1 259 ? 26.174 20.326 -43.918 1.00 82.75 259 THR A CA 1
ATOM 2031 C C . THR A 1 259 ? 25.691 20.210 -42.469 1.00 82.75 259 THR A C 1
ATOM 2033 O O . THR A 1 259 ? 25.815 19.140 -41.872 1.00 82.75 259 THR A O 1
ATOM 2036 N N . ALA A 1 260 ? 25.094 21.261 -41.898 1.00 83.62 260 ALA A N 1
ATOM 2037 C CA . ALA A 1 260 ? 24.542 21.224 -40.544 1.00 83.62 260 ALA A CA 1
ATOM 2038 C C . ALA A 1 260 ? 23.380 20.223 -40.434 1.00 83.62 260 ALA A C 1
ATOM 2040 O O . ALA A 1 260 ? 23.296 19.474 -39.460 1.00 83.62 260 ALA A O 1
ATOM 2041 N N . THR A 1 261 ? 22.527 20.152 -41.461 1.00 87.94 261 THR A N 1
ATOM 2042 C CA . THR A 1 261 ? 21.431 19.177 -41.533 1.00 87.94 261 THR A CA 1
ATOM 2043 C C . THR A 1 261 ? 21.955 17.742 -41.617 1.00 87.94 261 THR A C 1
ATOM 2045 O O . THR A 1 261 ? 21.515 16.886 -40.847 1.00 87.94 261 THR A O 1
ATOM 2048 N N . ARG A 1 262 ? 22.940 17.464 -42.485 1.00 91.75 262 ARG A N 1
ATOM 2049 C CA . ARG A 1 262 ? 23.568 16.133 -42.598 1.00 91.75 262 ARG A CA 1
ATOM 2050 C C . ARG A 1 262 ? 24.241 15.707 -41.296 1.00 91.75 262 ARG A C 1
ATOM 2052 O O . ARG A 1 262 ? 24.020 14.581 -40.850 1.00 91.75 262 ARG A O 1
ATOM 2059 N N . PHE A 1 263 ? 24.965 16.617 -40.644 1.00 92.12 263 PHE A N 1
ATOM 2060 C CA . PHE A 1 263 ? 25.538 16.372 -39.322 1.00 92.12 263 PHE A CA 1
ATOM 2061 C C . PHE A 1 263 ? 24.459 16.040 -38.284 1.00 92.12 263 PHE A C 1
ATOM 2063 O O . PHE A 1 263 ? 24.598 15.066 -37.549 1.00 92.12 263 PHE A O 1
ATOM 2070 N N . GLN A 1 264 ? 23.371 16.815 -38.216 1.00 91.25 264 GLN A N 1
ATOM 2071 C CA . GLN A 1 264 ? 22.297 16.589 -37.245 1.00 91.25 264 GLN A CA 1
ATOM 2072 C C . GLN A 1 264 ? 21.615 15.229 -37.438 1.00 91.25 264 GLN A C 1
ATOM 2074 O O . GLN A 1 264 ? 21.353 14.536 -36.453 1.00 91.25 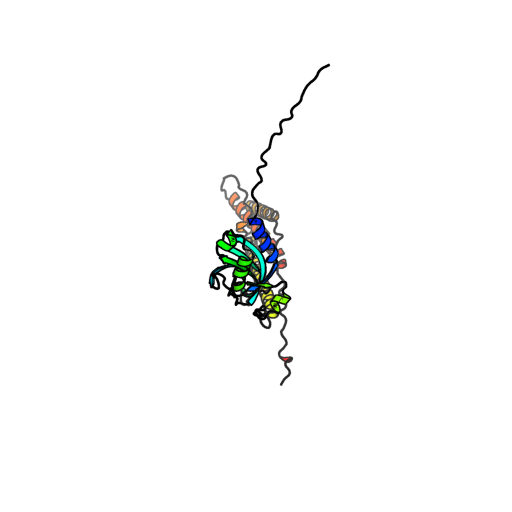264 GLN A O 1
ATOM 2079 N N . HIS A 1 265 ? 21.352 14.830 -38.685 1.00 92.38 265 HIS A N 1
ATOM 2080 C CA . HIS A 1 265 ? 20.819 13.500 -38.984 1.00 92.38 265 HIS A CA 1
ATOM 2081 C C . HIS A 1 265 ? 21.786 12.399 -38.558 1.00 92.38 265 HIS A C 1
ATOM 2083 O O . HIS A 1 265 ? 21.371 11.473 -37.864 1.00 92.38 265 HIS A O 1
ATOM 2089 N N . GLY A 1 266 ? 23.074 12.543 -38.890 1.00 94.56 266 GLY A N 1
ATOM 2090 C CA . GLY A 1 266 ? 24.117 11.635 -38.427 1.00 94.56 266 GLY A CA 1
ATOM 2091 C C . GLY A 1 266 ? 24.126 11.517 -36.908 1.00 94.56 266 GLY A C 1
ATOM 2092 O O . GLY A 1 266 ? 24.065 10.417 -36.378 1.00 94.56 266 GLY A O 1
ATOM 2093 N N . TYR A 1 267 ? 24.108 12.642 -36.194 1.00 94.25 267 TYR A N 1
ATOM 2094 C CA . TYR A 1 267 ? 24.106 12.679 -34.732 1.00 94.25 267 TYR A CA 1
ATOM 2095 C C . TYR A 1 267 ? 22.924 11.928 -34.117 1.00 94.25 267 TYR A C 1
ATOM 2097 O O . TYR A 1 267 ? 23.109 11.113 -33.212 1.00 94.25 267 TYR A O 1
ATOM 2105 N N . GLN A 1 268 ? 21.710 12.162 -34.620 1.00 92.75 268 GLN A N 1
ATOM 2106 C CA . GLN A 1 268 ? 20.521 11.456 -34.142 1.00 92.75 268 GLN A CA 1
ATOM 2107 C C . GLN A 1 268 ? 20.595 9.955 -34.430 1.00 92.75 268 GLN A C 1
ATOM 2109 O O . GLN A 1 268 ? 20.251 9.154 -33.561 1.00 92.75 268 GLN A O 1
ATOM 2114 N N . ASP A 1 269 ? 21.062 9.575 -35.618 1.00 94.81 269 ASP A N 1
ATOM 2115 C CA . ASP A 1 269 ? 21.192 8.174 -36.010 1.00 94.81 269 ASP A CA 1
ATOM 2116 C C . ASP A 1 269 ? 22.274 7.459 -35.201 1.00 94.81 269 ASP A C 1
ATOM 2118 O O . ASP A 1 269 ? 22.045 6.345 -34.747 1.00 94.81 269 ASP A O 1
ATOM 2122 N N . GLY A 1 270 ? 23.403 8.110 -34.922 1.00 94.69 270 GLY A N 1
ATOM 2123 C CA . GLY A 1 270 ? 24.480 7.547 -34.109 1.00 94.69 270 GLY A CA 1
ATOM 2124 C C . GLY A 1 270 ? 24.059 7.325 -32.660 1.00 94.69 270 GLY A C 1
ATOM 2125 O O . GLY A 1 270 ? 24.308 6.262 -32.090 1.00 94.69 270 GLY A O 1
ATOM 2126 N N . ALA A 1 271 ? 23.353 8.299 -32.082 1.00 92.94 271 ALA A N 1
ATOM 2127 C CA . ALA A 1 271 ? 22.822 8.188 -30.730 1.00 92.94 271 ALA A CA 1
ATOM 2128 C C . ALA A 1 271 ? 21.750 7.084 -30.624 1.00 92.94 271 ALA A C 1
ATOM 2130 O O . ALA A 1 271 ? 21.813 6.243 -29.726 1.00 92.94 271 ALA A O 1
ATOM 2131 N N . ARG A 1 272 ? 20.796 7.028 -31.566 1.00 93.00 272 ARG A N 1
ATOM 2132 C CA . ARG A 1 272 ? 19.777 5.963 -31.600 1.00 93.00 272 ARG A CA 1
ATOM 2133 C C . ARG A 1 272 ? 20.385 4.587 -31.844 1.00 93.00 272 ARG A C 1
ATOM 2135 O O . ARG A 1 272 ? 19.952 3.626 -31.219 1.00 93.00 272 ARG A O 1
ATOM 2142 N N . LEU A 1 273 ? 21.393 4.498 -32.712 1.00 94.50 273 LEU A N 1
ATOM 2143 C CA . LEU A 1 273 ? 22.084 3.250 -33.014 1.00 94.50 273 LEU A CA 1
ATOM 2144 C C . LEU A 1 273 ? 22.757 2.676 -31.766 1.00 94.50 273 LEU A C 1
ATOM 2146 O O . LEU A 1 273 ? 22.510 1.521 -31.434 1.00 94.50 273 LEU A O 1
ATOM 2150 N N . LEU A 1 274 ? 23.562 3.471 -31.047 1.00 93.38 274 LEU A N 1
ATOM 2151 C CA . LEU A 1 274 ? 24.215 2.977 -29.831 1.00 93.38 274 LEU A CA 1
ATOM 2152 C C . LEU A 1 274 ? 23.186 2.610 -28.754 1.00 93.38 274 LEU A C 1
ATOM 2154 O O . LEU A 1 274 ? 23.303 1.556 -28.139 1.00 93.38 274 LEU A O 1
ATOM 2158 N N . PHE A 1 275 ? 22.154 3.434 -28.559 1.00 92.00 275 PHE A N 1
ATOM 2159 C CA . PHE A 1 275 ? 21.096 3.139 -27.591 1.00 92.00 275 PHE A CA 1
ATOM 2160 C C . PHE A 1 275 ? 20.357 1.827 -27.914 1.00 92.00 275 PHE A C 1
ATOM 2162 O O . PHE A 1 275 ? 20.093 1.022 -27.018 1.00 92.00 275 PHE A O 1
ATOM 2169 N N . GLY A 1 276 ? 20.046 1.592 -29.192 1.00 93.25 276 GLY A N 1
ATOM 2170 C CA . GLY A 1 276 ? 19.443 0.349 -29.666 1.00 93.25 276 GLY A CA 1
ATOM 2171 C C . GLY A 1 276 ? 20.349 -0.856 -29.416 1.00 93.25 276 GLY A C 1
ATOM 2172 O O . GLY A 1 276 ? 19.898 -1.845 -28.847 1.00 93.25 276 GLY A O 1
ATOM 2173 N N . LEU A 1 277 ? 21.643 -0.751 -29.732 1.00 93.94 277 LEU A N 1
ATOM 2174 C CA . LEU A 1 277 ? 22.620 -1.817 -29.480 1.00 93.94 277 LEU A CA 1
ATOM 2175 C C . LEU A 1 277 ? 22.769 -2.145 -27.986 1.00 93.94 277 LEU A C 1
ATOM 2177 O O . LEU A 1 277 ? 22.736 -3.318 -27.615 1.00 93.94 277 LEU A O 1
ATOM 2181 N N . GLU A 1 278 ? 22.864 -1.134 -27.120 1.00 92.50 278 GLU A N 1
ATOM 2182 C CA . GLU A 1 278 ? 22.904 -1.329 -25.662 1.00 92.50 278 GLU A CA 1
ATOM 2183 C C . GLU A 1 278 ? 21.616 -1.993 -25.153 1.00 92.50 278 GLU A C 1
ATOM 2185 O O . GLU A 1 278 ? 21.665 -2.893 -24.311 1.00 92.50 278 GLU A O 1
ATOM 2190 N N . SER A 1 279 ? 20.461 -1.609 -25.709 1.00 92.31 279 SER A N 1
ATOM 2191 C CA . SER A 1 279 ? 19.175 -2.242 -25.399 1.00 92.31 279 SER A CA 1
ATOM 2192 C C . SER A 1 279 ? 19.184 -3.727 -25.774 1.00 92.31 279 SER A C 1
ATOM 2194 O O . SER A 1 279 ? 18.848 -4.564 -24.939 1.00 92.31 279 SER A O 1
ATOM 2196 N N . LEU A 1 280 ? 19.633 -4.077 -26.983 1.00 94.69 280 LEU A N 1
ATOM 2197 C CA . LEU A 1 280 ? 19.719 -5.468 -27.449 1.00 94.69 280 LEU A CA 1
ATOM 2198 C C . LEU A 1 280 ? 20.685 -6.318 -26.623 1.00 94.69 280 LEU A C 1
ATOM 2200 O O . LEU A 1 280 ? 20.428 -7.499 -26.399 1.00 94.69 280 LEU A O 1
ATOM 2204 N N . GLN A 1 281 ? 21.781 -5.729 -26.150 1.00 93.81 281 GLN A N 1
ATOM 2205 C CA . GLN A 1 281 ? 22.771 -6.444 -25.352 1.00 93.81 281 GLN A CA 1
ATOM 2206 C C . GLN A 1 281 ? 22.305 -6.685 -23.910 1.00 93.81 281 GLN A C 1
ATOM 2208 O O . GLN A 1 281 ? 22.589 -7.738 -23.335 1.00 93.81 281 GLN A O 1
ATOM 2213 N N . ARG A 1 282 ? 21.626 -5.707 -23.301 1.00 93.06 282 ARG A N 1
ATOM 2214 C CA . ARG A 1 282 ? 21.351 -5.704 -21.856 1.00 93.06 282 ARG A CA 1
ATOM 2215 C C . ARG A 1 282 ? 19.948 -6.158 -21.492 1.00 93.06 282 ARG A C 1
ATOM 2217 O O . ARG A 1 282 ? 19.795 -6.854 -20.495 1.00 93.06 282 ARG A O 1
ATOM 2224 N N . LEU A 1 283 ? 18.930 -5.807 -22.279 1.00 94.00 283 LEU A N 1
ATOM 2225 C CA . LEU A 1 283 ? 17.540 -6.160 -21.968 1.00 94.00 283 LEU A CA 1
ATOM 2226 C C . LEU A 1 283 ? 17.293 -7.668 -21.802 1.00 94.00 283 LEU A C 1
ATOM 2228 O O . LEU A 1 283 ? 16.529 -8.014 -20.903 1.00 94.00 283 LEU A O 1
ATOM 2232 N N . PRO A 1 284 ? 17.950 -8.584 -22.546 1.00 95.50 284 PRO A N 1
ATOM 2233 C CA . PRO A 1 284 ? 17.807 -10.017 -22.282 1.00 95.50 284 PRO A CA 1
ATOM 2234 C C . PRO A 1 284 ? 18.189 -10.415 -20.847 1.00 95.50 284 PRO A C 1
ATOM 2236 O O . PRO A 1 284 ? 17.590 -11.318 -20.275 1.00 95.50 284 PRO A O 1
ATOM 2239 N N . GLN A 1 285 ? 19.145 -9.710 -20.233 1.00 93.62 285 GLN A N 1
ATOM 2240 C CA . GLN A 1 285 ? 19.588 -9.955 -18.853 1.00 93.62 285 GLN A CA 1
ATOM 2241 C C . GLN A 1 285 ? 18.604 -9.410 -17.808 1.00 93.62 285 GLN A C 1
ATOM 2243 O O . GLN A 1 285 ? 18.722 -9.719 -16.626 1.00 93.62 285 GLN A O 1
ATOM 2248 N N . CYS A 1 286 ? 17.639 -8.595 -18.235 1.00 94.00 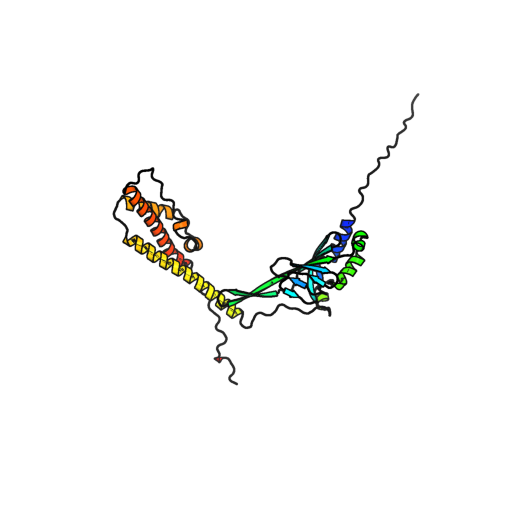286 CYS A N 1
ATOM 2249 C CA . CYS A 1 286 ? 16.594 -8.032 -17.386 1.00 94.00 286 CYS A CA 1
ATOM 2250 C C . CYS A 1 286 ? 15.379 -8.953 -17.248 1.00 94.00 286 CYS A C 1
ATOM 2252 O O . CYS A 1 286 ? 14.483 -8.649 -16.460 1.00 94.00 286 CYS A O 1
ATOM 2254 N N . MET A 1 287 ? 15.316 -10.035 -18.031 1.00 95.31 287 MET A N 1
ATOM 2255 C CA . MET A 1 287 ? 14.219 -10.991 -17.950 1.00 95.31 287 MET A CA 1
ATOM 2256 C C . MET A 1 287 ? 14.207 -11.679 -16.587 1.00 95.31 287 MET A C 1
ATOM 2258 O O . MET A 1 287 ? 15.239 -12.087 -16.055 1.00 95.31 287 MET A O 1
ATOM 2262 N N . VAL A 1 288 ? 13.010 -11.818 -16.029 1.00 94.81 288 VAL A N 1
ATOM 2263 C CA . VAL A 1 288 ? 12.787 -12.464 -14.739 1.00 94.81 288 VAL A CA 1
ATOM 2264 C C . VAL A 1 288 ? 12.439 -13.933 -14.992 1.00 94.81 288 VAL A C 1
ATOM 2266 O O . VAL A 1 288 ? 11.610 -14.209 -15.865 1.00 94.81 288 VAL A O 1
ATOM 2269 N N . PRO A 1 289 ? 13.035 -14.8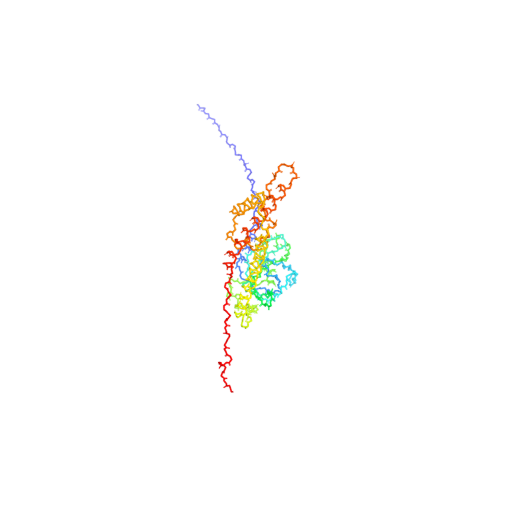97 -14.266 1.00 94.75 289 PRO A N 1
ATOM 2270 C CA . PRO A 1 289 ? 12.641 -16.295 -14.393 1.00 94.75 289 PRO A CA 1
ATOM 2271 C C . PRO A 1 289 ? 11.158 -16.453 -14.050 1.00 94.75 289 PRO A C 1
ATOM 2273 O O . PRO A 1 289 ? 10.683 -15.893 -13.063 1.00 94.75 289 PRO A O 1
ATOM 2276 N N . VAL A 1 290 ? 10.428 -17.213 -14.866 1.00 94.50 290 VAL A N 1
ATOM 2277 C CA . VAL A 1 290 ? 9.022 -17.537 -14.602 1.00 94.50 290 VAL A CA 1
ATOM 2278 C C . VAL A 1 290 ? 8.992 -18.659 -13.560 1.00 94.50 290 VAL A C 1
ATOM 2280 O O . VAL A 1 290 ? 9.504 -19.739 -13.856 1.00 94.50 290 VAL A O 1
ATOM 2283 N N . PRO A 1 291 ? 8.438 -18.434 -12.353 1.00 92.06 291 PRO A N 1
ATOM 2284 C CA . PRO A 1 291 ? 8.354 -19.471 -11.334 1.00 92.06 291 PRO A CA 1
ATOM 2285 C C . PRO A 1 291 ? 7.550 -20.684 -11.806 1.00 92.06 291 PRO A C 1
ATOM 2287 O O . PRO A 1 291 ? 6.564 -20.548 -12.535 1.00 92.06 291 PRO A O 1
ATOM 2290 N N . GLU A 1 292 ? 7.952 -21.869 -11.350 1.00 89.88 292 GLU A N 1
ATOM 2291 C CA . GLU A 1 292 ? 7.176 -23.089 -11.556 1.00 89.88 292 GLU A CA 1
ATOM 2292 C C . GLU A 1 292 ? 5.892 -23.042 -10.725 1.00 89.88 292 GLU A C 1
ATOM 2294 O O . GLU A 1 292 ? 5.893 -22.659 -9.554 1.00 89.88 292 GLU A O 1
ATOM 2299 N N . ILE A 1 293 ? 4.779 -23.439 -11.339 1.00 87.88 293 ILE A N 1
ATOM 2300 C CA . ILE A 1 293 ? 3.494 -23.541 -10.652 1.00 87.88 293 ILE A CA 1
ATOM 2301 C C . ILE A 1 293 ? 3.430 -24.940 -10.031 1.00 87.88 293 ILE A C 1
ATOM 2303 O O . ILE A 1 293 ? 3.538 -25.913 -10.783 1.00 87.88 293 ILE A O 1
ATOM 2307 N N . PRO A 1 294 ? 3.222 -25.073 -8.706 1.00 80.56 294 PRO A N 1
ATOM 2308 C CA . PRO A 1 294 ? 3.031 -26.372 -8.079 1.00 80.56 294 PRO A CA 1
ATOM 2309 C C . PRO A 1 294 ? 1.926 -27.140 -8.803 1.00 80.56 294 PRO A C 1
ATOM 2311 O O . PRO A 1 294 ? 0.799 -26.647 -8.946 1.00 80.56 294 PRO A O 1
ATOM 2314 N N . GLN A 1 295 ? 2.248 -28.336 -9.294 1.00 75.81 295 GLN A N 1
ATOM 2315 C CA . GLN A 1 295 ? 1.219 -29.227 -9.806 1.00 75.81 295 GLN A CA 1
ATOM 2316 C C . GLN A 1 295 ? 0.408 -29.699 -8.600 1.00 75.81 295 GLN A C 1
ATOM 2318 O O . GLN A 1 295 ? 0.967 -30.223 -7.638 1.00 75.81 295 GLN A O 1
ATOM 2323 N N . GLY A 1 296 ? -0.899 -29.422 -8.609 1.00 65.50 296 GLY A N 1
ATOM 2324 C CA . GLY A 1 296 ? -1.802 -29.946 -7.585 1.00 65.50 296 GLY A CA 1
ATOM 2325 C C . GLY A 1 296 ? -1.764 -31.479 -7.570 1.00 65.50 296 GLY A C 1
ATOM 2326 O O . GLY A 1 296 ? -1.261 -32.070 -8.530 1.00 65.50 296 GLY A O 1
ATOM 2327 N N . PRO A 1 297 ? -2.288 -32.128 -6.516 1.00 59.62 297 PRO A N 1
ATOM 2328 C CA . PRO A 1 297 ? -2.347 -33.584 -6.463 1.00 59.62 297 PRO A CA 1
ATOM 2329 C C . PRO A 1 297 ? -2.980 -34.114 -7.751 1.00 59.62 297 PRO A C 1
ATOM 2331 O O . PRO A 1 297 ? -4.060 -33.677 -8.163 1.00 59.62 297 PRO A O 1
ATOM 2334 N N . GLU A 1 298 ? -2.254 -35.000 -8.425 1.00 55.28 298 GLU A N 1
ATOM 2335 C CA . GLU A 1 298 ? -2.691 -35.587 -9.679 1.00 55.28 298 GLU A CA 1
ATOM 2336 C C . GLU A 1 298 ? -3.993 -36.373 -9.400 1.00 55.28 298 GLU A C 1
ATOM 2338 O O . GLU A 1 298 ? -4.080 -37.069 -8.383 1.00 55.28 298 GLU A O 1
ATOM 2343 N N . PRO A 1 299 ? -5.038 -36.288 -10.247 1.00 56.84 299 PRO A N 1
ATOM 2344 C CA . PRO A 1 299 ? -6.319 -36.966 -10.002 1.00 56.84 299 PRO A CA 1
ATOM 2345 C C . PRO A 1 299 ? -6.217 -38.491 -9.796 1.00 56.84 299 PRO A C 1
ATOM 2347 O O . PRO A 1 299 ? -7.188 -39.127 -9.384 1.00 56.84 299 PRO A O 1
ATOM 2350 N N . SER A 1 300 ? -5.061 -39.085 -10.096 1.00 57.16 300 SER A N 1
ATOM 2351 C CA . SER A 1 300 ? -4.703 -40.489 -9.885 1.00 57.16 300 SER A CA 1
ATOM 2352 C C . SER A 1 300 ? -4.512 -40.897 -8.420 1.00 57.16 300 SER A C 1
ATOM 2354 O O . SER A 1 300 ? -4.587 -42.095 -8.150 1.00 57.16 300 SER A O 1
ATOM 2356 N N . ASP A 1 301 ? -4.340 -39.953 -7.488 1.00 52.97 301 ASP A N 1
ATOM 2357 C CA . ASP A 1 301 ? -4.144 -40.245 -6.056 1.00 52.97 301 ASP A CA 1
ATOM 2358 C C . ASP A 1 301 ? -5.447 -40.280 -5.240 1.00 52.97 301 ASP A C 1
ATOM 2360 O O . ASP A 1 301 ? -5.439 -40.532 -4.031 1.00 52.97 301 ASP A O 1
ATOM 2364 N N . LEU A 1 302 ? -6.602 -40.075 -5.882 1.00 54.38 302 LEU A N 1
ATOM 2365 C CA . LEU A 1 302 ? -7.885 -40.302 -5.226 1.00 54.38 302 LEU A CA 1
ATOM 2366 C C . LEU A 1 302 ? -8.138 -41.815 -5.121 1.00 54.38 302 LEU A C 1
ATOM 2368 O O . LEU A 1 302 ? -8.176 -42.497 -6.152 1.00 54.38 302 LEU A O 1
ATOM 2372 N N . PRO A 1 303 ? -8.351 -42.372 -3.910 1.00 54.59 303 PRO A N 1
ATOM 2373 C CA . PRO A 1 303 ? -8.712 -43.772 -3.770 1.00 54.59 303 PRO A CA 1
ATOM 2374 C C . PRO A 1 303 ? -9.993 -44.012 -4.565 1.00 54.59 303 PRO A C 1
ATOM 2376 O O . PRO A 1 303 ? -11.032 -43.410 -4.283 1.00 54.59 303 PRO A O 1
ATOM 2379 N N . ARG A 1 304 ? -9.901 -44.877 -5.582 1.00 57.78 304 ARG A N 1
ATOM 2380 C CA . ARG A 1 304 ? -11.067 -45.368 -6.317 1.00 57.78 304 ARG A CA 1
ATOM 2381 C C . ARG A 1 304 ? -12.018 -45.974 -5.288 1.00 57.78 304 ARG A C 1
ATOM 2383 O O . ARG A 1 304 ? -11.689 -46.997 -4.688 1.00 57.78 304 ARG A O 1
ATOM 2390 N N . ARG A 1 305 ? -13.130 -45.288 -5.036 1.00 62.72 305 ARG A N 1
ATOM 2391 C CA . ARG A 1 305 ? -14.249 -45.838 -4.271 1.00 62.72 305 ARG A CA 1
ATOM 2392 C C . ARG A 1 305 ? -15.011 -46.839 -5.121 1.00 62.72 305 ARG A C 1
ATOM 2394 O O . ARG A 1 305 ? -15.129 -46.588 -6.341 1.00 62.72 305 ARG A O 1
#

Foldseek 3Di:
DDDDDDDDDDDDDPDPDPDDPPLVVLQVVCFVQQAFWKKWFLEKFAFQLPPDAWEWEDDQRDTDTPHPDIDGGQFIWTFHGWDDDQQWIKTKIWGPAWEWDWDDDPPATDTDTGTTIYIYTQGHDNCCSVVSVSVSVVVSCVNGIDTDRDPVVSVVDPRHPPDHYDDDDDCVVLSVLVVQLVVLVVVVVLLVVLLVVLVVLLVVLVVPQDPDPLLQLLLVLLQVQLVPDPPPDLCSLRVDDCVVVRRDDDDDPDDPDVSSVSSPNSNSSNNSNNSSVSSNVCSVVVRDDRGDRDDDPDPVPPPDD

Sequence (305 aa):
MRRSTCAAAAVLALVALPTPTQARDLEDSLASRWRGAWVLTAIDTYSDCGGIHTNNLVHGSLVESRGHFRFKPGELAQVKDLDLKHAKLELSLTLPESLLVSYQDGPFTLYNEVRCLMDFDVELPRSLVKDDDLKGIEDALQPVLKRFESQEQATASRFWNRRQREPYPEDYDRTLAQHAAWKAQQGNAVIQARIDQATEETARIANRVSSDPDYLKGLSAGIEAVKAMDLSRCGDLLGRDFNNIAPKVPQFASFINDTATRFQHGYQDGARLLFGLESLQRLPQCMVPVPEIPQGPEPSDLPRR

Radius of gyration: 37.03 Å; chains: 1; bounding box: 57×100×123 Å

pLDDT: mean 87.68, std 14.96, range [37.88, 98.44]

Secondary structure (DSSP, 8-state):
----------------PPPP--HHHHHHHHHHHHTT-EEEESS-EEE--SSSEEEEEEETTEEEE--SEEE-TT-EEEEEEEEEETTEEEEEEE-SS-EEEEEEETTEEEEEEE--EEEEEEE--HHHHHTT-HHHHHHHHTTTEEEESSHHHHHHSTT-----PPPPPTTHHHHHHHHHHHHHHHHHHHHHHHHHHHHHHHHHHHTT----HHHHHHHHHHHHHHHTS---SHHHHHS--HHHHPPPPP---S---HHHHHHHHHHHHHHHHHHHHHHHHHGGGGPPPPPPPPPPPPGGGS---